Protein AF-A0A9D5JE55-F1 (afdb_monomer_lite)

pLDDT: mean 70.66, std 15.21, range [36.03, 94.38]

Foldseek 3Di:
DDDDDDDDDDDDDDDDDDDDDDDDDDDDDDDDDDDPPPVPPVVVVVQVLLQLLLLLLLLVLLVLLLQLLQAQFDCLQALSVLLNVLSVLLNVLSVLLNVLVCVPDVDDPDDHRDDDDPPDPDDDDDPVSNLVSLVSSLVSLVSSLVSLVPRPDCSVVSSVSSNVSSVSSNVSSVSSVVSCVVPVPPPPDDDDDPVLLLLQLLQQLLVLLVVLLVLLVVDPDCLVVLSVLLNVLSVLLNVLSVLLQVLVCVVPVHGGHHHHDDPPPVPDDPDPLVSLVSSLVSLVSSLVSLVPDPDCSVVSSVSSNVSSVSSNVSSVSSNVSVVVD

Structure (mmCIF, N/CA/C/O backbone):
data_AF-A0A9D5JE55-F1
#
_entry.id   AF-A0A9D5JE55-F1
#
loop_
_atom_site.group_PDB
_atom_site.id
_atom_site.type_symbol
_atom_site.label_atom_id
_atom_site.label_alt_id
_atom_site.label_comp_id
_atom_site.label_asym_id
_atom_site.label_entity_id
_atom_site.label_seq_id
_atom_site.pdbx_PDB_ins_code
_atom_site.Cartn_x
_atom_site.Cartn_y
_atom_site.Cartn_z
_atom_site.occupancy
_atom_site.B_iso_or_equiv
_atom_site.auth_seq_id
_atom_site.auth_comp_id
_atom_site.auth_asym_id
_atom_site.auth_atom_id
_atom_site.pdbx_PDB_model_num
ATOM 1 N N . MET A 1 1 ? -31.662 -34.479 32.549 1.00 44.72 1 MET A N 1
ATOM 2 C CA . MET A 1 1 ? -30.413 -34.980 31.935 1.00 44.72 1 MET A CA 1
ATOM 3 C C . MET A 1 1 ? -30.594 -35.011 30.421 1.00 44.72 1 MET A C 1
ATOM 5 O O . MET A 1 1 ? -31.150 -35.969 29.905 1.00 44.72 1 MET A O 1
ATOM 9 N N . GLN A 1 2 ? -30.223 -33.937 29.722 1.00 42.28 2 GLN A N 1
ATOM 10 C CA . GLN A 1 2 ? -30.311 -33.851 28.258 1.00 42.28 2 GLN A CA 1
ATOM 11 C C . GLN A 1 2 ? -28.902 -34.007 27.673 1.00 42.28 2 GLN A C 1
ATOM 13 O O . GLN A 1 2 ? -27.958 -33.378 28.146 1.00 42.28 2 GLN A O 1
ATOM 18 N N . ARG A 1 3 ? -28.757 -34.931 26.717 1.00 52.53 3 ARG A N 1
ATOM 19 C CA . ARG A 1 3 ? -27.484 -35.333 26.104 1.00 52.53 3 ARG A CA 1
ATOM 20 C C . ARG A 1 3 ? -27.131 -34.374 24.964 1.00 52.53 3 ARG A C 1
ATOM 22 O O . ARG A 1 3 ? -27.915 -34.229 24.033 1.00 52.53 3 ARG A O 1
ATOM 29 N N . PHE A 1 4 ? -25.946 -33.769 25.029 1.00 52.62 4 PHE A N 1
ATOM 30 C CA . PHE A 1 4 ? -25.339 -33.031 23.922 1.00 52.62 4 PHE A CA 1
ATOM 31 C C . PHE A 1 4 ? -24.735 -34.017 22.915 1.00 52.62 4 PHE A C 1
ATOM 33 O O . PHE A 1 4 ? -23.864 -34.812 23.265 1.00 52.62 4 PHE A O 1
ATOM 40 N N . GLY A 1 5 ? -25.214 -33.973 21.671 1.00 47.47 5 GLY A N 1
ATOM 41 C CA . GLY A 1 5 ? -24.599 -34.653 20.534 1.00 47.47 5 GLY A CA 1
ATOM 42 C C . GLY A 1 5 ? -23.507 -33.774 19.932 1.00 47.47 5 GLY A C 1
ATOM 43 O O . GLY A 1 5 ? -23.787 -32.670 19.471 1.00 47.47 5 GLY A O 1
ATOM 44 N N . VAL A 1 6 ? -22.267 -34.257 19.953 1.00 49.81 6 VAL A N 1
ATOM 45 C CA . VAL A 1 6 ? -21.114 -33.626 19.300 1.00 49.81 6 VAL A CA 1
ATOM 46 C C . VAL A 1 6 ? -21.003 -34.199 17.888 1.00 49.81 6 VAL A C 1
ATOM 48 O O . VAL A 1 6 ? -20.784 -35.396 17.718 1.00 49.81 6 VAL A O 1
ATOM 51 N N . LEU A 1 7 ? -21.184 -33.348 16.879 1.00 52.72 7 LEU A N 1
ATOM 52 C CA . LEU A 1 7 ? -20.960 -33.664 15.468 1.00 52.72 7 LEU A CA 1
ATOM 53 C C . LEU A 1 7 ? -19.541 -33.226 15.091 1.00 52.72 7 LEU A C 1
ATOM 55 O O . LEU A 1 7 ? -19.255 -32.038 14.958 1.00 52.72 7 LEU A O 1
ATOM 59 N N . THR A 1 8 ? -18.650 -34.202 14.946 1.00 47.94 8 THR A N 1
ATOM 60 C CA . THR A 1 8 ? -17.265 -34.015 14.501 1.00 47.94 8 THR A CA 1
ATOM 61 C C . THR A 1 8 ? -17.231 -33.974 12.975 1.00 47.94 8 THR A C 1
ATOM 63 O O . THR A 1 8 ? -17.566 -34.960 12.320 1.00 47.94 8 THR A O 1
ATOM 66 N N . LEU A 1 9 ? -16.827 -32.842 12.399 1.00 46.25 9 LEU A N 1
ATOM 67 C CA . LEU A 1 9 ? -16.707 -32.649 10.953 1.00 46.25 9 LEU A CA 1
ATOM 68 C C . LEU A 1 9 ? -15.227 -32.770 10.564 1.00 46.25 9 LEU A C 1
ATOM 70 O O . LEU A 1 9 ? -14.418 -31.896 10.866 1.00 46.25 9 LEU A O 1
ATOM 74 N N . ALA A 1 10 ? -14.864 -33.892 9.942 1.00 38.38 10 ALA A N 1
ATOM 75 C CA . ALA A 1 10 ? -13.528 -34.141 9.414 1.00 38.38 10 ALA A CA 1
ATOM 76 C C . ALA A 1 10 ? -13.409 -33.535 8.006 1.00 38.38 10 ALA A C 1
ATOM 78 O O . ALA A 1 10 ? -14.098 -33.966 7.083 1.00 38.38 10 ALA A O 1
ATOM 79 N N . ALA A 1 11 ? -12.539 -32.539 7.836 1.00 47.84 11 ALA A N 1
ATOM 80 C CA . ALA A 1 11 ? -12.191 -31.988 6.529 1.00 47.84 11 ALA A CA 1
ATOM 81 C C . ALA A 1 11 ? -10.889 -32.635 6.034 1.00 47.84 11 ALA A C 1
ATOM 83 O O . ALA A 1 11 ? -9.842 -32.528 6.674 1.00 47.84 11 ALA A O 1
ATOM 84 N N . GLY A 1 12 ? -10.988 -33.350 4.912 1.00 36.03 12 GLY A N 1
ATOM 85 C CA . GLY A 1 12 ? -9.893 -34.077 4.277 1.00 36.03 12 GLY A CA 1
ATOM 86 C C . GLY A 1 12 ? -8.854 -33.160 3.631 1.00 36.03 12 GLY A C 1
ATOM 87 O O . GLY A 1 12 ? -9.183 -32.174 2.973 1.00 36.03 12 GLY A O 1
ATOM 88 N N . VAL A 1 13 ? -7.586 -33.528 3.799 1.00 42.28 13 VAL A N 1
ATOM 89 C CA . VAL A 1 13 ? -6.431 -32.922 3.132 1.00 42.28 13 VAL A CA 1
ATOM 90 C C . VAL A 1 13 ? -6.234 -33.620 1.785 1.00 42.28 13 VAL A C 1
ATOM 92 O O . VAL A 1 13 ? -5.978 -34.821 1.741 1.00 42.28 13 VAL A O 1
ATOM 95 N N . ALA A 1 14 ? -6.354 -32.877 0.684 1.00 45.69 14 ALA A N 1
ATOM 96 C CA . ALA A 1 14 ? -6.043 -33.370 -0.655 1.00 45.69 14 ALA A CA 1
ATOM 97 C C . ALA A 1 14 ? -4.537 -33.223 -0.935 1.00 45.69 14 ALA A C 1
ATOM 99 O O . ALA A 1 14 ? -3.999 -32.116 -0.928 1.00 45.69 14 ALA A O 1
ATOM 100 N N . ALA A 1 15 ? -3.864 -34.348 -1.182 1.00 38.66 15 ALA A N 1
ATOM 101 C CA . ALA A 1 15 ? -2.473 -34.409 -1.614 1.00 38.66 15 ALA A CA 1
ATOM 102 C C . ALA A 1 15 ? -2.373 -34.202 -3.136 1.00 38.66 15 ALA A C 1
ATOM 104 O O . ALA A 1 15 ? -3.057 -34.876 -3.905 1.00 38.66 15 ALA A O 1
ATOM 105 N N . PHE A 1 16 ? -1.503 -33.290 -3.575 1.00 46.66 16 PHE A N 1
ATOM 106 C CA . PHE A 1 16 ? -1.142 -33.125 -4.985 1.00 46.66 16 PHE A CA 1
ATOM 107 C C . PHE A 1 16 ? 0.070 -34.009 -5.308 1.00 46.66 16 PHE A C 1
ATOM 109 O O . PHE A 1 16 ? 1.136 -33.850 -4.716 1.00 46.66 16 PHE A O 1
ATOM 116 N N . VAL A 1 17 ? -0.099 -34.935 -6.253 1.00 49.59 17 VAL A N 1
ATOM 117 C CA . VAL A 1 17 ? 0.970 -35.774 -6.811 1.00 49.59 17 VAL A CA 1
ATOM 118 C C . VAL A 1 17 ? 1.618 -35.029 -7.979 1.00 49.59 17 VAL A C 1
ATOM 120 O O . VAL A 1 17 ? 0.940 -34.660 -8.936 1.00 49.59 17 VAL A O 1
ATOM 123 N N . ALA A 1 18 ? 2.932 -34.808 -7.906 1.00 47.81 18 ALA A N 1
ATOM 124 C CA . ALA A 1 18 ? 3.740 -34.321 -9.018 1.00 47.81 18 ALA A CA 1
ATOM 125 C C . ALA A 1 18 ? 4.148 -35.507 -9.906 1.00 47.81 18 ALA A C 1
ATOM 127 O O . ALA A 1 18 ? 4.838 -36.416 -9.449 1.00 47.81 18 ALA A O 1
ATOM 128 N N . ALA A 1 19 ? 3.718 -35.502 -11.168 1.00 49.09 19 ALA A N 1
ATOM 129 C CA . ALA A 1 19 ? 4.143 -36.475 -12.166 1.00 49.09 19 ALA A CA 1
ATOM 130 C C . ALA A 1 19 ? 5.374 -35.942 -12.915 1.00 49.09 19 ALA A C 1
ATOM 132 O O . ALA A 1 19 ? 5.276 -35.022 -13.725 1.00 49.09 19 ALA A O 1
ATOM 133 N N . THR A 1 20 ? 6.535 -36.525 -12.633 1.00 48.69 20 THR A N 1
ATOM 134 C CA . THR A 1 20 ? 7.740 -36.431 -13.459 1.00 48.69 20 THR A CA 1
ATOM 135 C C . THR A 1 20 ? 7.686 -37.521 -14.530 1.00 48.69 20 THR A C 1
ATOM 137 O O . THR A 1 20 ? 7.599 -38.706 -14.221 1.00 48.69 20 THR A O 1
ATOM 140 N N . GLY A 1 21 ? 7.721 -37.121 -15.800 1.00 46.16 21 GLY A N 1
ATOM 141 C CA . GLY A 1 21 ? 7.770 -38.023 -16.951 1.00 46.16 21 GLY A CA 1
ATOM 142 C C . GLY A 1 21 ? 8.876 -37.591 -17.905 1.00 46.16 21 GLY A C 1
ATOM 143 O O . GLY A 1 21 ? 8.910 -36.442 -18.334 1.00 46.16 21 GLY A O 1
ATOM 144 N N . ALA A 1 22 ? 9.802 -38.510 -18.160 1.00 46.06 22 ALA A N 1
ATOM 145 C CA . ALA A 1 22 ? 11.078 -38.314 -18.828 1.00 46.06 22 ALA A CA 1
ATOM 146 C C . ALA A 1 22 ? 11.024 -38.515 -20.355 1.00 46.06 22 ALA A C 1
ATOM 148 O O . ALA A 1 22 ? 10.147 -39.202 -20.863 1.00 46.06 22 ALA A O 1
ATOM 149 N N . ALA A 1 23 ? 12.061 -37.970 -21.001 1.00 48.31 23 ALA A N 1
ATOM 150 C CA . ALA A 1 23 ? 12.785 -38.448 -22.185 1.00 48.31 23 ALA A CA 1
ATOM 151 C C . ALA A 1 23 ? 12.021 -38.733 -23.492 1.00 48.31 23 ALA A C 1
ATOM 153 O O . ALA A 1 23 ? 11.195 -39.635 -23.574 1.00 48.31 23 ALA A O 1
ATOM 154 N N . ASN A 1 24 ? 12.458 -38.080 -24.576 1.00 46.69 24 ASN A N 1
ATOM 155 C CA . ASN A 1 24 ? 12.435 -38.715 -25.890 1.00 46.69 24 ASN A CA 1
ATOM 156 C C . ASN A 1 24 ? 13.612 -38.284 -26.783 1.00 46.69 24 ASN A C 1
ATOM 158 O O . ASN A 1 24 ? 13.774 -37.107 -27.090 1.00 46.69 24 ASN A O 1
ATOM 162 N N . ALA A 1 25 ? 14.392 -39.312 -27.132 1.00 47.12 25 ALA A N 1
ATOM 163 C CA . ALA A 1 25 ? 15.147 -39.606 -28.352 1.00 47.12 25 ALA A CA 1
ATOM 164 C C . ALA A 1 25 ? 15.861 -38.481 -29.129 1.00 47.12 25 ALA A C 1
ATOM 166 O O . ALA A 1 25 ? 15.247 -37.638 -29.781 1.00 47.12 25 ALA A O 1
ATOM 167 N N . GLU A 1 26 ? 17.191 -38.605 -29.170 1.00 39.75 26 GLU A N 1
ATOM 168 C CA . GLU A 1 26 ? 18.090 -37.981 -30.143 1.00 39.75 26 GLU A CA 1
ATOM 169 C C . GLU A 1 26 ? 17.947 -38.628 -31.531 1.00 39.75 26 GLU A C 1
ATOM 171 O O . GLU A 1 26 ? 17.870 -39.851 -31.664 1.00 39.75 26 GLU A O 1
ATOM 176 N N . GLN A 1 27 ? 17.976 -37.802 -32.577 1.00 52.28 27 GLN A N 1
ATOM 177 C CA . GLN A 1 27 ? 18.021 -38.226 -33.976 1.00 52.28 27 GLN A CA 1
ATOM 178 C C . GLN A 1 27 ? 19.137 -37.432 -34.688 1.00 52.28 27 GLN A C 1
ATOM 180 O O . GLN A 1 27 ? 19.101 -36.200 -34.645 1.00 52.28 27 GLN A O 1
ATOM 185 N N . PRO A 1 28 ? 20.140 -38.074 -35.327 1.00 61.19 28 PRO A N 1
ATOM 186 C CA . PRO A 1 28 ? 21.214 -37.359 -36.011 1.00 61.19 28 PRO A CA 1
ATOM 187 C C . PRO A 1 28 ? 20.881 -37.154 -37.496 1.00 61.19 28 PRO A C 1
ATOM 189 O O . PRO A 1 28 ? 20.595 -38.109 -38.216 1.00 61.19 28 PRO A O 1
ATOM 192 N N . GLY A 1 29 ? 20.951 -35.909 -37.978 1.00 52.06 29 GLY A N 1
ATOM 193 C CA . GLY A 1 29 ? 20.722 -35.601 -39.392 1.00 52.06 29 GLY A CA 1
ATOM 194 C C . GLY A 1 29 ? 21.078 -34.172 -39.812 1.00 52.06 29 GLY A C 1
ATOM 195 O O . GLY A 1 29 ? 20.213 -33.311 -39.809 1.00 52.06 29 GLY A O 1
ATOM 196 N N . ALA A 1 30 ? 22.341 -33.999 -40.220 1.00 48.28 30 ALA A N 1
ATOM 197 C CA . ALA A 1 30 ? 22.925 -33.042 -41.182 1.00 48.28 30 ALA A CA 1
ATOM 198 C C . ALA A 1 30 ? 22.700 -31.502 -41.062 1.00 48.28 30 ALA A C 1
ATOM 200 O O . ALA A 1 30 ? 21.598 -31.024 -40.799 1.00 48.28 30 ALA A O 1
ATOM 201 N N . PRO A 1 31 ? 23.744 -30.686 -41.350 1.00 59.03 31 PRO A N 1
ATOM 202 C CA . PRO A 1 31 ? 23.718 -29.235 -41.182 1.00 59.03 31 PRO A CA 1
ATOM 203 C C . PRO A 1 31 ? 23.170 -28.515 -42.426 1.00 59.03 31 PRO A C 1
ATOM 205 O O . PRO A 1 31 ? 23.796 -28.512 -43.486 1.00 59.03 31 PRO A O 1
ATOM 208 N N . ALA A 1 32 ? 22.024 -27.844 -42.285 1.00 52.94 32 ALA A N 1
ATOM 209 C CA . ALA A 1 32 ? 21.533 -26.870 -43.259 1.00 52.94 32 ALA A CA 1
ATOM 210 C C . ALA A 1 32 ? 21.805 -25.441 -42.764 1.00 52.94 32 ALA A C 1
ATOM 212 O O . ALA A 1 32 ? 21.419 -25.039 -41.668 1.00 52.94 32 ALA A O 1
ATOM 213 N N . VAL A 1 33 ? 22.503 -24.697 -43.613 1.00 55.31 33 VAL A N 1
ATOM 214 C CA . VAL A 1 33 ? 23.099 -23.379 -43.398 1.00 55.31 33 VAL A CA 1
ATOM 215 C C . VAL A 1 33 ? 22.054 -22.290 -43.104 1.00 55.31 33 VAL A C 1
ATOM 217 O O . VAL A 1 33 ? 21.187 -21.980 -43.915 1.00 55.31 33 VAL A O 1
ATOM 220 N N . SER A 1 34 ? 22.187 -21.704 -41.913 1.00 57.62 34 SER A N 1
ATOM 221 C CA . SER A 1 34 ? 22.094 -20.282 -41.552 1.00 57.62 34 SER A CA 1
ATOM 222 C C . SER A 1 34 ? 21.404 -19.306 -42.519 1.00 57.62 34 SER A C 1
ATOM 224 O O . SER A 1 34 ? 22.059 -18.635 -43.309 1.00 57.62 34 SER A O 1
ATOM 226 N N . ALA A 1 35 ? 20.092 -19.105 -42.347 1.00 53.06 35 ALA A N 1
ATOM 227 C CA . ALA A 1 35 ? 19.407 -17.869 -42.769 1.00 53.06 35 ALA A CA 1
ATOM 228 C C . ALA A 1 35 ? 18.141 -17.530 -41.944 1.00 53.06 35 ALA A C 1
ATOM 230 O O . ALA A 1 35 ? 17.337 -16.692 -42.350 1.00 53.06 35 ALA A O 1
ATOM 231 N N . ARG A 1 36 ? 17.920 -18.173 -40.783 1.00 53.34 36 ARG A N 1
ATOM 232 C CA . ARG A 1 36 ? 16.632 -18.105 -40.054 1.00 53.34 36 ARG A CA 1
ATOM 233 C C . ARG A 1 36 ? 16.661 -17.431 -38.676 1.00 53.34 36 ARG A C 1
ATOM 235 O O . ARG A 1 36 ? 15.656 -17.492 -37.979 1.00 53.34 36 ARG A O 1
ATOM 242 N N . HIS A 1 37 ? 17.751 -16.762 -38.295 1.00 55.09 37 HIS A N 1
ATOM 243 C CA . HIS A 1 37 ? 17.909 -16.220 -36.934 1.00 55.09 37 HIS A CA 1
ATOM 244 C C . HIS A 1 37 ? 17.490 -14.755 -36.723 1.00 55.09 37 HIS A C 1
ATOM 246 O O . HIS A 1 37 ? 17.375 -14.340 -35.582 1.00 55.09 37 HIS A O 1
ATOM 252 N N . ILE A 1 38 ? 17.172 -13.976 -37.765 1.00 56.97 38 ILE A N 1
ATOM 253 C CA . ILE A 1 38 ? 16.842 -12.541 -37.582 1.00 56.97 38 ILE A CA 1
ATOM 254 C C . ILE A 1 38 ? 15.339 -12.301 -37.301 1.00 56.97 38 ILE A C 1
ATOM 256 O O . ILE A 1 38 ? 14.951 -11.249 -36.796 1.00 56.97 38 ILE A O 1
ATOM 260 N N . ARG A 1 39 ? 14.450 -13.270 -37.580 1.00 54.78 39 ARG A N 1
ATOM 261 C CA . ARG A 1 39 ? 12.996 -13.096 -37.355 1.00 54.78 39 ARG A CA 1
ATOM 262 C C . ARG A 1 39 ? 12.542 -13.296 -35.904 1.00 54.78 39 ARG A C 1
ATOM 264 O O . ARG A 1 39 ? 11.451 -12.852 -35.575 1.00 54.78 39 ARG A O 1
ATOM 271 N N . THR A 1 40 ? 13.342 -13.911 -35.036 1.00 62.12 40 THR A N 1
ATOM 272 C CA . THR A 1 40 ? 12.933 -14.218 -33.652 1.00 62.12 40 THR A CA 1
ATOM 273 C C . THR A 1 40 ? 13.045 -13.027 -32.700 1.00 62.12 40 THR A C 1
ATOM 275 O O . THR A 1 40 ? 12.230 -12.892 -31.788 1.00 62.12 40 THR A O 1
ATOM 278 N N . ASP A 1 41 ? 13.986 -12.113 -32.935 1.00 62.38 41 ASP A N 1
ATOM 279 C CA . ASP A 1 41 ? 14.302 -11.062 -31.955 1.00 62.38 41 ASP A CA 1
ATOM 280 C C . ASP A 1 41 ? 13.284 -9.910 -31.987 1.00 62.38 41 ASP A C 1
ATOM 282 O O . ASP A 1 41 ? 12.895 -9.351 -30.955 1.00 62.38 41 ASP A O 1
ATOM 286 N N . ARG A 1 42 ? 12.756 -9.598 -33.178 1.00 65.56 42 ARG A N 1
ATOM 287 C CA . ARG A 1 42 ? 11.726 -8.562 -33.343 1.00 65.56 42 ARG A CA 1
ATOM 288 C C . ARG A 1 42 ? 10.386 -8.978 -32.733 1.00 65.56 42 ARG A C 1
ATOM 290 O O . ARG A 1 42 ? 9.712 -8.153 -32.117 1.00 65.56 42 ARG A O 1
ATOM 297 N N . ASP A 1 43 ? 10.023 -10.250 -32.852 1.00 73.44 43 ASP A N 1
ATOM 298 C CA . ASP A 1 43 ? 8.776 -10.759 -32.282 1.00 73.44 43 ASP A CA 1
ATOM 299 C C . ASP A 1 43 ? 8.851 -10.820 -30.749 1.00 73.44 43 ASP A C 1
ATOM 301 O O . ASP A 1 43 ? 7.885 -10.448 -30.075 1.00 73.44 43 ASP A O 1
ATOM 305 N N . ASN A 1 44 ? 10.012 -11.179 -30.191 1.00 72.62 44 ASN A N 1
ATOM 306 C CA . ASN A 1 44 ? 10.230 -11.233 -28.744 1.00 72.62 44 ASN A CA 1
ATOM 307 C C . ASN A 1 44 ? 10.149 -9.852 -28.076 1.00 72.62 44 ASN A C 1
ATOM 309 O O . ASN A 1 44 ? 9.413 -9.698 -27.101 1.00 72.62 44 ASN A O 1
ATOM 313 N N . SER A 1 45 ? 10.796 -8.827 -28.642 1.00 75.69 45 SER A N 1
ATOM 314 C CA . SER A 1 45 ? 10.716 -7.454 -28.106 1.00 75.69 45 SER A CA 1
ATOM 315 C C . SER A 1 45 ? 9.283 -6.902 -28.090 1.00 75.69 45 SER A C 1
ATOM 317 O O . SER A 1 45 ? 8.860 -6.267 -27.124 1.00 75.69 45 SER A O 1
ATOM 319 N N . SER A 1 46 ? 8.485 -7.191 -29.125 1.00 78.38 46 SER A N 1
ATOM 320 C CA . SER A 1 46 ? 7.086 -6.752 -29.184 1.00 78.38 46 SER A CA 1
ATOM 321 C C . SER A 1 46 ? 6.200 -7.422 -28.126 1.00 78.38 46 SER A C 1
ATOM 323 O O . SER A 1 46 ? 5.277 -6.791 -27.603 1.00 78.38 46 SER A O 1
ATOM 325 N N . ARG A 1 47 ? 6.484 -8.689 -27.791 1.00 81.12 47 ARG A N 1
ATOM 326 C CA . ARG A 1 47 ? 5.775 -9.444 -26.751 1.00 81.12 47 ARG A CA 1
ATOM 327 C C . ARG A 1 47 ? 6.150 -8.949 -25.362 1.00 81.12 47 ARG A C 1
ATOM 329 O O . ARG A 1 47 ? 5.243 -8.710 -24.574 1.00 81.12 47 ARG A O 1
ATOM 336 N N . GLN A 1 48 ? 7.433 -8.702 -25.106 1.00 80.75 48 GLN A N 1
ATOM 337 C CA . GLN A 1 48 ? 7.917 -8.180 -23.825 1.00 80.75 48 GLN A CA 1
ATOM 338 C C . GLN A 1 48 ? 7.316 -6.805 -23.504 1.00 80.75 48 GLN A C 1
ATOM 340 O O . GLN A 1 48 ? 6.725 -6.616 -22.447 1.00 80.75 48 GLN A O 1
ATOM 345 N N . VAL A 1 49 ? 7.297 -5.885 -24.476 1.00 81.06 49 VAL A N 1
ATOM 346 C CA . VAL A 1 49 ? 6.668 -4.561 -24.300 1.00 81.06 49 VAL A CA 1
ATOM 347 C C . VAL A 1 49 ? 5.163 -4.656 -23.998 1.00 81.06 49 VAL A C 1
ATOM 349 O O . VAL A 1 49 ? 4.611 -3.782 -23.327 1.00 81.06 49 VAL A O 1
ATOM 352 N N . ARG A 1 50 ? 4.462 -5.681 -24.503 1.00 83.81 50 ARG A N 1
ATOM 353 C CA . ARG A 1 50 ? 3.047 -5.930 -24.163 1.00 83.81 50 ARG A CA 1
ATOM 354 C C . ARG A 1 50 ? 2.905 -6.526 -22.761 1.00 83.81 50 ARG A C 1
ATOM 356 O O . ARG A 1 50 ? 2.035 -6.080 -22.021 1.00 83.81 50 ARG A O 1
ATOM 363 N N . SER A 1 51 ? 3.775 -7.472 -22.420 1.00 84.94 51 SER A N 1
ATOM 364 C CA . SER A 1 51 ? 3.931 -8.081 -21.095 1.00 84.94 51 SER A CA 1
ATOM 365 C C . SER A 1 51 ? 4.057 -6.997 -20.012 1.00 84.94 51 SER A C 1
ATOM 367 O O . SER A 1 51 ? 3.191 -6.867 -19.146 1.00 84.94 51 SER A O 1
ATOM 369 N N . ASP A 1 52 ? 5.041 -6.106 -20.140 1.00 83.00 52 ASP A N 1
ATOM 370 C CA . ASP A 1 52 ? 5.292 -5.051 -19.154 1.00 83.00 52 ASP A CA 1
ATOM 371 C C . ASP A 1 52 ? 4.105 -4.111 -18.977 1.00 83.00 52 ASP A C 1
ATOM 373 O O . ASP A 1 52 ? 3.742 -3.737 -17.857 1.00 83.00 52 ASP A O 1
ATOM 377 N N . ARG A 1 53 ? 3.458 -3.743 -20.090 1.00 83.94 53 ARG A N 1
ATOM 378 C CA . ARG A 1 53 ? 2.230 -2.946 -20.039 1.00 83.94 53 ARG A CA 1
ATOM 379 C C . ARG A 1 53 ? 1.147 -3.685 -19.270 1.00 83.94 53 ARG A C 1
ATOM 381 O O . ARG A 1 53 ? 0.512 -3.068 -18.421 1.00 83.94 53 ARG A O 1
ATOM 388 N N . ASN A 1 54 ? 0.941 -4.976 -19.522 1.00 85.75 54 ASN A N 1
ATOM 389 C CA . ASN A 1 54 ? -0.058 -5.770 -18.806 1.00 85.75 54 ASN A CA 1
ATOM 390 C C . ASN A 1 54 ? 0.215 -5.786 -17.299 1.00 85.75 54 ASN A C 1
ATOM 392 O O . ASN A 1 54 ? -0.721 -5.595 -16.520 1.00 85.75 54 ASN A O 1
ATOM 396 N N . ILE A 1 55 ? 1.472 -5.923 -16.869 1.00 87.00 55 ILE A N 1
ATOM 397 C CA . ILE A 1 55 ? 1.837 -5.855 -15.445 1.00 87.00 55 ILE A CA 1
ATOM 398 C C . ILE A 1 55 ? 1.536 -4.472 -14.858 1.00 87.00 55 ILE A C 1
ATOM 400 O O . ILE A 1 55 ? 0.967 -4.371 -13.770 1.00 87.00 55 ILE A O 1
ATOM 404 N N . GLN A 1 56 ? 1.839 -3.394 -15.584 1.00 85.25 56 GLN A N 1
ATOM 405 C CA . GLN A 1 56 ? 1.505 -2.035 -15.149 1.00 85.25 56 GLN A CA 1
ATOM 406 C C . GLN A 1 56 ? -0.004 -1.795 -15.046 1.00 85.25 56 GLN A C 1
ATOM 408 O O . GLN A 1 56 ? -0.472 -1.216 -14.064 1.00 85.25 56 GLN A O 1
ATOM 413 N N . PHE A 1 57 ? -0.773 -2.256 -16.034 1.00 84.12 57 PHE A N 1
ATOM 414 C CA . PHE A 1 57 ? -2.232 -2.185 -16.018 1.00 84.12 57 PHE A CA 1
ATOM 415 C C . PHE A 1 57 ? -2.804 -2.947 -14.831 1.00 84.12 57 PHE A C 1
ATOM 417 O O . PHE A 1 57 ? -3.593 -2.395 -14.065 1.00 84.12 57 PHE A O 1
ATOM 424 N N . THR A 1 58 ? -2.357 -4.190 -14.654 1.00 86.38 58 THR A N 1
ATOM 425 C CA . THR A 1 58 ? -2.733 -5.060 -13.538 1.00 86.38 58 THR A CA 1
ATOM 426 C C . THR A 1 58 ? -2.462 -4.363 -12.213 1.00 86.38 58 THR A C 1
ATOM 428 O O . THR A 1 58 ? -3.365 -4.247 -11.389 1.00 86.38 58 THR A O 1
ATOM 431 N N . ARG A 1 59 ? -1.260 -3.809 -12.029 1.00 88.25 59 ARG A N 1
ATOM 432 C CA . ARG A 1 59 ? -0.904 -3.052 -10.827 1.00 88.25 59 ARG A CA 1
ATOM 433 C C . ARG A 1 59 ? -1.870 -1.887 -10.585 1.00 88.25 59 ARG A C 1
ATOM 435 O O . ARG A 1 59 ? -2.349 -1.731 -9.466 1.00 88.25 59 ARG A O 1
ATOM 442 N N . GLY A 1 60 ? -2.220 -1.128 -11.623 1.00 81.62 60 GLY A N 1
ATOM 443 C CA . GLY A 1 60 ? -3.202 -0.046 -11.518 1.00 81.62 60 GLY A CA 1
ATOM 444 C C . GLY A 1 60 ? -4.599 -0.519 -11.088 1.00 81.62 60 GLY A C 1
ATOM 445 O O . GLY A 1 60 ? -5.266 0.161 -10.307 1.00 81.62 60 GLY A O 1
ATOM 446 N N . TYR A 1 61 ? -5.044 -1.697 -11.537 1.00 84.69 61 TYR A N 1
ATOM 447 C CA . TYR A 1 61 ? -6.298 -2.301 -11.068 1.00 84.69 61 TYR A CA 1
ATOM 448 C C . TYR A 1 61 ? -6.230 -2.734 -9.603 1.00 84.69 61 TYR A C 1
ATOM 450 O O . TYR A 1 61 ? -7.175 -2.488 -8.853 1.00 84.69 61 TYR A O 1
ATOM 458 N N . VAL A 1 62 ? -5.113 -3.331 -9.184 1.00 86.31 62 VAL A N 1
ATOM 459 C CA . VAL A 1 62 ? -4.886 -3.728 -7.787 1.00 86.31 62 VAL A CA 1
ATOM 460 C C . VAL A 1 62 ? -4.901 -2.512 -6.868 1.00 86.31 62 VAL A C 1
ATOM 462 O O . VAL A 1 62 ? -5.603 -2.518 -5.862 1.00 86.31 62 VAL A O 1
ATOM 465 N N . GLU A 1 63 ? -4.201 -1.440 -7.234 1.00 85.56 63 GLU A N 1
ATOM 466 C CA . GLU A 1 63 ? -4.181 -0.190 -6.466 1.00 85.56 63 GLU A CA 1
ATOM 467 C C . GLU A 1 63 ? -5.581 0.420 -6.333 1.00 85.56 63 GLU A C 1
ATOM 469 O O . GLU A 1 63 ? -5.978 0.816 -5.240 1.00 85.56 63 GLU A O 1
ATOM 474 N N . LYS A 1 64 ? -6.376 0.413 -7.409 1.00 81.00 64 LYS A N 1
ATOM 475 C CA . LYS A 1 64 ? -7.775 0.860 -7.366 1.00 81.00 64 LYS A CA 1
ATOM 476 C C . LYS A 1 64 ? -8.655 -0.005 -6.470 1.00 81.00 64 LYS A C 1
ATOM 478 O O . LYS A 1 64 ? -9.520 0.533 -5.779 1.00 81.00 64 LYS A O 1
ATOM 483 N N . ALA A 1 65 ? -8.475 -1.325 -6.501 1.00 82.81 65 ALA A N 1
ATOM 484 C CA . ALA A 1 65 ? -9.203 -2.239 -5.627 1.00 82.81 65 ALA A CA 1
ATOM 485 C C . ALA A 1 65 ? -8.837 -1.993 -4.158 1.00 82.81 65 ALA A C 1
ATOM 487 O O . ALA A 1 65 ? -9.736 -1.914 -3.323 1.00 82.81 65 ALA A O 1
ATOM 488 N N . ILE A 1 66 ? -7.547 -1.794 -3.856 1.00 82.25 66 ILE A N 1
ATOM 489 C CA . ILE A 1 66 ? -7.078 -1.398 -2.522 1.00 82.25 66 ILE A CA 1
ATOM 490 C C . ILE A 1 66 ? -7.753 -0.094 -2.113 1.00 82.25 66 ILE A C 1
ATOM 492 O O . ILE A 1 66 ? -8.409 -0.075 -1.082 1.00 82.25 66 ILE A O 1
ATOM 496 N N . ASP A 1 67 ? -7.662 0.959 -2.925 1.00 80.50 67 ASP A N 1
ATOM 497 C CA . ASP A 1 67 ? -8.212 2.274 -2.586 1.00 80.50 67 ASP A CA 1
ATOM 498 C C . ASP A 1 67 ? -9.725 2.213 -2.338 1.00 80.50 67 ASP A C 1
ATOM 500 O O . ASP A 1 67 ? -10.216 2.744 -1.342 1.00 80.50 67 ASP A O 1
ATOM 504 N N . LYS A 1 68 ? -10.478 1.508 -3.193 1.00 82.00 68 LYS A N 1
ATOM 505 C CA . LYS A 1 68 ? -11.919 1.305 -2.999 1.00 82.00 68 LYS A CA 1
ATOM 506 C C . LYS A 1 68 ? -12.218 0.529 -1.721 1.00 82.00 68 LYS A C 1
ATOM 508 O O . LYS A 1 68 ? -13.031 0.984 -0.926 1.00 82.00 68 LYS A O 1
ATOM 513 N N . LEU A 1 69 ? -11.576 -0.619 -1.504 1.00 82.38 69 LEU A N 1
ATOM 514 C CA . LEU A 1 69 ? -11.820 -1.417 -0.299 1.00 82.38 69 LEU A CA 1
ATOM 515 C C . LEU A 1 69 ? -11.446 -0.652 0.957 1.00 82.38 69 LEU A C 1
ATOM 517 O O . LEU A 1 69 ? -12.190 -0.702 1.925 1.00 82.38 69 LEU A O 1
ATOM 521 N N . GLN A 1 70 ? -10.341 0.086 0.914 1.00 82.25 70 GLN A N 1
ATOM 522 C CA . GLN A 1 70 ? -9.931 0.966 1.988 1.00 82.25 70 GLN A CA 1
ATOM 523 C C . GLN A 1 70 ? -11.081 1.912 2.325 1.00 82.25 70 GLN A C 1
ATOM 525 O O . GLN A 1 70 ? -11.572 1.790 3.434 1.00 82.25 70 GLN A O 1
ATOM 530 N N . ARG A 1 71 ? -11.619 2.680 1.362 1.00 74.81 71 ARG A N 1
ATOM 531 C CA . ARG A 1 71 ? -12.739 3.633 1.558 1.00 74.81 71 ARG A CA 1
ATOM 532 C C . ARG A 1 71 ? -14.016 3.063 2.175 1.00 74.81 71 ARG A C 1
ATOM 534 O O . ARG A 1 71 ? -14.767 3.821 2.792 1.00 74.81 71 ARG A O 1
ATOM 541 N N . GLY A 1 72 ? -14.324 1.784 1.956 1.00 73.50 72 GLY A N 1
ATOM 542 C CA . GLY A 1 72 ? -15.503 1.167 2.565 1.00 73.50 72 GLY A CA 1
ATOM 543 C C . GLY A 1 72 ? -15.391 1.237 4.085 1.00 73.50 72 GLY A C 1
ATOM 544 O O . GLY A 1 72 ? -14.301 1.065 4.600 1.00 73.50 72 GLY A O 1
ATOM 545 N N . GLN A 1 73 ? -16.476 1.470 4.826 1.00 70.94 73 GLN A N 1
ATOM 546 C CA . GLN A 1 73 ? -16.412 1.553 6.300 1.00 70.94 73 GLN A CA 1
ATOM 547 C C . GLN A 1 73 ? -16.578 0.189 6.983 1.00 70.94 73 GLN A C 1
ATOM 549 O O . GLN A 1 73 ? -16.105 -0.038 8.092 1.00 70.94 73 GLN A O 1
ATOM 554 N N . ARG A 1 74 ? -17.206 -0.763 6.298 1.00 77.38 74 ARG A N 1
ATOM 555 C CA . ARG A 1 74 ? -17.591 -2.053 6.871 1.00 77.38 74 ARG A CA 1
ATOM 556 C C . ARG A 1 74 ? -16.540 -3.119 6.589 1.00 77.38 74 ARG A C 1
ATOM 558 O O . ARG A 1 74 ? -16.125 -3.267 5.445 1.00 77.38 74 ARG A O 1
ATOM 565 N N . ASP A 1 75 ? -16.128 -3.867 7.613 1.00 74.62 75 ASP A N 1
ATOM 566 C CA . ASP A 1 75 ? -15.109 -4.916 7.455 1.00 74.62 75 ASP A CA 1
ATOM 567 C C . ASP A 1 75 ? -15.669 -6.317 7.166 1.00 74.62 75 ASP A C 1
ATOM 569 O O . ASP A 1 75 ? -14.925 -7.226 6.807 1.00 74.62 75 ASP A O 1
ATOM 573 N N . TYR A 1 76 ? -16.992 -6.478 7.275 1.00 80.06 76 TYR A N 1
ATOM 574 C CA . TYR A 1 76 ? -17.715 -7.719 6.968 1.00 80.06 76 TYR A CA 1
ATOM 575 C C . TYR A 1 76 ? -17.129 -8.946 7.678 1.00 80.06 76 TYR A C 1
ATOM 577 O O . TYR A 1 76 ? -16.849 -9.958 7.048 1.00 80.06 76 TYR A O 1
ATOM 585 N N . GLY A 1 77 ? -16.903 -8.837 8.989 1.00 75.81 77 GLY A N 1
ATOM 586 C CA . GLY A 1 77 ? -16.371 -9.943 9.787 1.00 75.81 77 GLY A CA 1
ATOM 587 C C . GLY A 1 77 ? -14.897 -10.271 9.519 1.00 75.81 77 GLY A C 1
ATOM 588 O O . GLY A 1 77 ? -14.515 -11.425 9.663 1.00 75.81 77 GLY A O 1
ATOM 589 N N . GLY A 1 78 ? -14.070 -9.302 9.109 1.00 72.44 78 GLY A N 1
ATOM 590 C CA . GLY A 1 78 ? -12.640 -9.524 8.845 1.00 72.44 78 GLY A CA 1
ATOM 591 C C . GLY A 1 78 ? -12.282 -9.636 7.362 1.00 72.44 78 GLY A C 1
ATOM 592 O O . GLY A 1 78 ? -11.120 -9.476 6.980 1.00 72.44 78 GLY A O 1
ATOM 593 N N . HIS A 1 79 ? -13.265 -9.926 6.506 1.00 76.94 79 HIS A N 1
ATOM 594 C CA . HIS A 1 79 ? -13.022 -10.308 5.117 1.00 76.94 79 HIS A CA 1
ATOM 595 C C . HIS A 1 79 ? -12.470 -9.170 4.261 1.00 76.94 79 HIS A C 1
ATOM 597 O O . HIS A 1 79 ? -11.611 -9.389 3.407 1.00 76.94 79 HIS A O 1
ATOM 603 N N . ARG A 1 80 ? -12.908 -7.930 4.486 1.00 86.94 80 ARG A N 1
ATOM 604 C CA . ARG A 1 80 ? -12.382 -6.808 3.702 1.00 86.94 80 ARG A CA 1
ATOM 605 C C . ARG A 1 80 ? -10.911 -6.551 4.029 1.00 86.94 80 ARG A C 1
ATOM 607 O O . ARG A 1 80 ? -10.117 -6.373 3.105 1.00 86.94 80 ARG A O 1
ATOM 614 N N . ALA A 1 81 ? -10.522 -6.542 5.300 1.00 76.88 81 ALA A N 1
ATOM 615 C CA . ALA A 1 81 ? -9.119 -6.383 5.666 1.00 76.88 81 ALA A CA 1
ATOM 616 C C . ALA A 1 81 ? -8.237 -7.533 5.157 1.00 76.88 81 ALA A C 1
ATOM 618 O O . ALA A 1 81 ? -7.128 -7.268 4.684 1.00 76.88 81 ALA A O 1
ATOM 619 N N . ALA A 1 82 ? -8.733 -8.777 5.182 1.00 70.00 82 ALA A N 1
ATOM 620 C CA . ALA A 1 82 ? -8.053 -9.921 4.571 1.00 70.00 82 ALA A CA 1
ATOM 621 C C . ALA A 1 82 ? -7.834 -9.712 3.060 1.00 70.00 82 ALA A C 1
ATOM 623 O O . ALA A 1 82 ? -6.702 -9.830 2.578 1.00 70.00 82 ALA A O 1
ATOM 624 N N . ALA A 1 83 ? -8.867 -9.258 2.340 1.00 78.31 83 ALA A N 1
ATOM 625 C CA . ALA A 1 83 ? -8.764 -8.925 0.922 1.00 78.31 83 ALA A CA 1
ATOM 626 C C . ALA A 1 83 ? -7.731 -7.816 0.658 1.00 78.31 83 ALA A C 1
ATOM 628 O O . ALA A 1 83 ? -6.905 -7.940 -0.245 1.00 78.31 83 ALA A O 1
ATOM 629 N N . VAL A 1 84 ? -7.724 -6.745 1.462 1.00 80.69 84 VAL A N 1
ATOM 630 C CA . VAL A 1 84 ? -6.731 -5.660 1.350 1.00 80.69 84 VAL A CA 1
ATOM 631 C C . VAL A 1 84 ? -5.313 -6.184 1.578 1.00 80.69 84 VAL A C 1
ATOM 633 O O . VAL A 1 84 ? -4.407 -5.815 0.834 1.00 80.69 84 VAL A O 1
ATOM 636 N N . ALA A 1 85 ? -5.102 -7.048 2.574 1.00 75.19 85 ALA A N 1
ATOM 637 C CA . ALA A 1 85 ? -3.790 -7.635 2.837 1.00 75.19 85 ALA A CA 1
ATOM 638 C C . ALA A 1 85 ? -3.291 -8.474 1.649 1.00 75.19 85 ALA A C 1
ATOM 640 O O . ALA A 1 85 ? -2.142 -8.319 1.232 1.00 75.19 85 ALA A O 1
ATOM 641 N N . ALA A 1 86 ? -4.161 -9.299 1.058 1.00 76.19 86 ALA A N 1
ATOM 642 C CA . ALA A 1 86 ? -3.835 -10.083 -0.131 1.00 76.19 86 ALA A CA 1
ATOM 643 C C . ALA A 1 86 ? -3.517 -9.192 -1.348 1.00 76.19 86 ALA A C 1
ATOM 645 O O . ALA A 1 86 ? -2.537 -9.428 -2.050 1.00 76.19 86 ALA A O 1
ATOM 646 N N . LEU A 1 87 ? -4.272 -8.111 -1.566 1.00 84.88 87 LEU A N 1
ATOM 647 C CA . LEU A 1 87 ? -3.989 -7.164 -2.651 1.00 84.88 87 LEU A CA 1
ATOM 648 C C . LEU A 1 87 ? -2.658 -6.427 -2.472 1.00 84.88 87 LEU A C 1
ATOM 650 O O . LEU A 1 87 ? -1.959 -6.181 -3.454 1.00 84.88 87 LEU A O 1
ATOM 654 N N . VAL A 1 88 ? -2.289 -6.083 -1.235 1.00 82.25 88 VAL A N 1
ATOM 655 C CA . VAL A 1 88 ? -0.977 -5.487 -0.944 1.00 82.25 88 VAL A CA 1
ATOM 656 C C . VAL A 1 88 ? 0.144 -6.462 -1.298 1.00 82.25 88 VAL A C 1
ATOM 658 O O . VAL A 1 88 ? 1.122 -6.037 -1.909 1.00 82.25 88 VAL A O 1
ATOM 661 N N . GLN A 1 89 ? -0.008 -7.752 -0.988 1.00 78.69 89 GLN A N 1
ATOM 662 C CA . GLN A 1 89 ? 0.973 -8.766 -1.378 1.00 78.69 89 GLN A CA 1
ATOM 663 C C . GLN A 1 89 ? 1.079 -8.888 -2.907 1.00 78.69 89 GLN A C 1
ATOM 665 O O . GLN A 1 89 ? 2.179 -8.772 -3.449 1.00 78.69 89 GLN A O 1
ATOM 670 N N . ALA A 1 90 ? -0.059 -8.973 -3.607 1.00 83.00 90 ALA A N 1
ATOM 671 C CA . ALA A 1 90 ? -0.091 -9.001 -5.070 1.00 83.00 90 ALA A CA 1
ATOM 672 C C . ALA A 1 90 ? 0.605 -7.775 -5.691 1.00 83.00 90 ALA A C 1
ATOM 674 O O . ALA A 1 90 ? 1.317 -7.895 -6.686 1.00 83.00 90 ALA A O 1
ATOM 675 N N . ARG A 1 91 ? 0.440 -6.584 -5.097 1.00 89.69 91 ARG A N 1
ATOM 676 C CA . ARG A 1 91 ? 1.118 -5.356 -5.543 1.00 89.69 91 ARG A CA 1
ATOM 677 C C . ARG A 1 91 ? 2.643 -5.469 -5.438 1.00 89.69 91 ARG A C 1
ATOM 679 O O . ARG A 1 91 ? 3.336 -5.057 -6.368 1.00 89.69 91 ARG A O 1
ATOM 686 N N . GLU A 1 92 ? 3.166 -5.998 -4.333 1.00 83.12 92 GLU A N 1
ATOM 687 C CA . GLU A 1 92 ? 4.616 -6.169 -4.137 1.00 83.12 92 GLU A CA 1
ATOM 688 C C . GLU A 1 92 ? 5.197 -7.232 -5.090 1.00 83.12 92 GLU A C 1
ATOM 690 O O . GLU A 1 92 ? 6.287 -7.042 -5.639 1.00 83.12 92 GLU A O 1
ATOM 695 N N . ASP A 1 93 ? 4.449 -8.300 -5.383 1.00 82.81 93 ASP A N 1
ATOM 696 C CA . ASP A 1 93 ? 4.843 -9.285 -6.397 1.00 82.81 93 ASP A CA 1
ATOM 697 C C . ASP A 1 93 ? 4.877 -8.671 -7.804 1.00 82.81 93 ASP A C 1
ATOM 699 O O . ASP A 1 93 ? 5.856 -8.843 -8.528 1.00 82.81 93 ASP A O 1
ATOM 703 N N . LEU A 1 94 ? 3.877 -7.867 -8.184 1.00 86.88 94 LEU A N 1
ATOM 704 C CA . LEU A 1 94 ? 3.873 -7.152 -9.471 1.00 86.88 94 LEU A CA 1
ATOM 705 C C . LEU A 1 94 ? 5.030 -6.148 -9.580 1.00 86.88 94 LEU A C 1
ATOM 707 O O . LEU A 1 94 ? 5.618 -5.982 -10.650 1.00 86.88 94 LEU A O 1
ATOM 711 N N . ARG A 1 95 ? 5.400 -5.488 -8.475 1.00 87.25 95 ARG A N 1
ATOM 712 C CA . ARG A 1 95 ? 6.593 -4.631 -8.423 1.00 87.25 95 ARG A CA 1
ATOM 713 C C . ARG A 1 95 ? 7.866 -5.449 -8.637 1.00 87.25 95 ARG A C 1
ATOM 715 O O . ARG A 1 95 ? 8.748 -5.019 -9.380 1.00 87.25 95 ARG A O 1
ATOM 722 N N . SER A 1 96 ? 7.950 -6.618 -8.012 1.00 84.12 96 SER A N 1
ATOM 723 C CA . SER A 1 96 ? 9.086 -7.527 -8.160 1.00 84.12 96 SER A CA 1
ATOM 724 C C . SER A 1 96 ? 9.197 -8.049 -9.594 1.00 84.12 96 SER A C 1
ATOM 726 O O . SER A 1 96 ? 10.293 -8.032 -10.147 1.00 84.12 96 SER A O 1
ATOM 728 N N . ALA A 1 97 ? 8.071 -8.373 -10.238 1.00 85.88 97 ALA A N 1
ATOM 729 C CA . ALA A 1 97 ? 8.006 -8.749 -11.650 1.00 85.88 97 ALA A CA 1
ATOM 730 C C . ALA A 1 97 ? 8.608 -7.671 -12.571 1.00 85.88 97 ALA A C 1
ATOM 732 O O . ALA A 1 97 ? 9.489 -7.970 -13.376 1.00 85.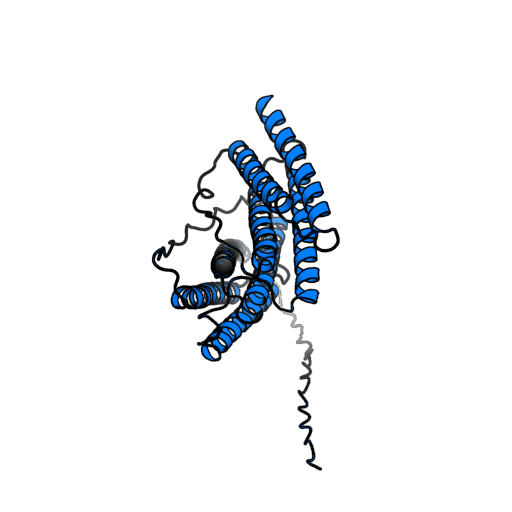88 97 ALA A O 1
ATOM 733 N N . LEU A 1 98 ? 8.204 -6.405 -12.396 1.00 84.69 98 LEU A N 1
ATOM 734 C CA . LEU A 1 98 ? 8.737 -5.276 -13.176 1.00 84.69 98 LEU A CA 1
ATOM 735 C C . LEU A 1 98 ? 10.239 -5.056 -12.947 1.00 84.69 98 LEU A C 1
ATOM 737 O O . LEU A 1 98 ? 10.965 -4.678 -13.864 1.00 84.69 98 LEU A O 1
ATOM 741 N N . ASN A 1 99 ? 10.717 -5.263 -11.719 1.00 82.19 99 ASN A N 1
ATOM 742 C CA . ASN A 1 99 ? 12.135 -5.116 -11.398 1.00 82.19 99 ASN A CA 1
ATOM 743 C C . ASN A 1 99 ? 12.977 -6.261 -11.975 1.00 82.19 99 ASN A C 1
ATOM 745 O O . ASN A 1 99 ? 14.090 -6.020 -12.438 1.00 82.19 99 ASN A O 1
ATOM 749 N N . SER A 1 100 ? 12.453 -7.491 -11.964 1.00 81.88 100 SER A N 1
ATOM 750 C CA . SER A 1 100 ? 13.115 -8.649 -12.568 1.00 81.88 100 SER A CA 1
ATOM 751 C C . SER A 1 100 ? 13.303 -8.493 -14.074 1.00 81.88 100 SER A C 1
ATOM 753 O O . SER A 1 100 ? 14.317 -8.955 -14.593 1.00 81.88 100 SER A O 1
ATOM 755 N N . ASP A 1 101 ? 12.380 -7.813 -14.758 1.00 75.88 101 ASP A N 1
ATOM 756 C CA . ASP A 1 101 ? 12.515 -7.537 -16.189 1.00 75.88 101 ASP A CA 1
ATOM 757 C C . ASP A 1 101 ? 13.546 -6.429 -16.476 1.00 75.88 101 ASP A C 1
ATOM 759 O O . ASP A 1 101 ? 14.446 -6.600 -17.298 1.00 75.88 101 ASP A O 1
ATOM 763 N N . ARG A 1 102 ? 13.533 -5.340 -15.689 1.00 70.12 102 ARG A N 1
ATOM 764 C CA . ARG A 1 102 ? 14.510 -4.233 -15.805 1.00 70.12 102 ARG A CA 1
ATOM 765 C C . ARG A 1 102 ? 15.963 -4.644 -15.577 1.00 70.12 102 ARG A C 1
ATOM 767 O O . ARG A 1 102 ? 16.864 -3.979 -16.078 1.00 70.12 102 ARG A O 1
ATOM 774 N N . GLY A 1 103 ? 16.204 -5.708 -14.814 1.00 62.84 103 GLY A N 1
ATOM 775 C CA . GLY A 1 103 ? 17.546 -6.247 -14.601 1.00 62.84 103 GLY A CA 1
ATOM 776 C C . GLY A 1 103 ? 18.173 -6.880 -15.848 1.00 62.84 103 GLY A C 1
ATOM 777 O O . GLY A 1 103 ? 19.358 -7.203 -15.808 1.00 62.84 103 GLY A O 1
ATOM 778 N N . ARG A 1 104 ? 17.410 -7.080 -16.936 1.00 60.12 104 ARG A N 1
ATOM 779 C CA . ARG A 1 104 ? 17.883 -7.809 -18.122 1.00 60.12 104 ARG A CA 1
ATOM 780 C C . ARG A 1 104 ? 18.443 -6.950 -19.248 1.00 60.12 104 ARG A C 1
ATOM 782 O O . ARG A 1 104 ? 19.268 -7.464 -19.985 1.00 60.12 104 ARG A O 1
ATOM 789 N N . GLU A 1 105 ? 18.086 -5.679 -19.378 1.00 46.94 105 GLU A N 1
ATOM 790 C CA . GLU A 1 105 ? 18.659 -4.795 -20.403 1.00 46.94 105 GLU A CA 1
ATOM 791 C C . GLU A 1 105 ? 18.253 -3.352 -20.103 1.00 46.94 105 GLU A C 1
ATOM 793 O O . GLU A 1 105 ? 17.164 -3.137 -19.582 1.00 46.94 105 GLU A O 1
ATOM 798 N N . GLY A 1 106 ? 19.120 -2.374 -20.401 1.00 56.28 106 GLY A N 1
ATOM 799 C CA . GLY A 1 106 ? 18.983 -0.935 -20.104 1.00 56.28 106 GLY A CA 1
ATOM 800 C C . GLY A 1 106 ? 17.744 -0.240 -20.691 1.00 56.28 106 GLY A C 1
ATOM 801 O O . GLY A 1 106 ? 17.858 0.693 -21.488 1.00 56.28 106 GLY A O 1
ATOM 802 N N . MET A 1 107 ? 16.552 -0.686 -20.306 1.00 48.75 107 MET A N 1
ATOM 803 C CA . MET A 1 107 ? 15.283 -0.265 -20.865 1.00 48.75 107 MET A CA 1
ATOM 804 C C . MET A 1 107 ? 14.843 1.081 -20.308 1.00 48.75 107 MET A C 1
ATOM 806 O O . MET A 1 107 ? 14.916 1.372 -19.112 1.00 48.75 107 MET A O 1
ATOM 810 N N . ARG A 1 108 ? 14.350 1.905 -21.235 1.00 54.84 108 ARG A N 1
ATOM 811 C CA . ARG A 1 108 ? 13.761 3.213 -20.964 1.00 54.84 108 ARG A CA 1
ATOM 812 C C . ARG A 1 108 ? 12.642 3.101 -19.922 1.00 54.84 108 ARG A C 1
ATOM 814 O O . ARG A 1 108 ? 11.873 2.139 -19.963 1.00 54.84 108 ARG A O 1
ATOM 821 N N . PRO A 1 109 ? 12.488 4.109 -19.044 1.00 54.22 109 PRO A N 1
ATOM 822 C CA . PRO A 1 109 ? 11.340 4.190 -18.154 1.00 54.22 109 PRO A CA 1
ATOM 823 C C . PRO A 1 109 ? 10.050 4.085 -18.974 1.00 54.22 109 PRO A C 1
ATOM 825 O O . PRO A 1 109 ? 9.818 4.858 -19.904 1.00 54.22 109 PRO A O 1
ATOM 828 N N . LEU A 1 110 ? 9.242 3.077 -18.650 1.00 49.75 110 LEU A N 1
ATOM 829 C CA . LEU A 1 110 ? 7.941 2.863 -19.270 1.00 49.75 110 LEU A CA 1
ATOM 830 C C . LEU A 1 110 ? 7.028 4.071 -18.992 1.00 49.75 110 LEU A C 1
ATOM 832 O O . LEU A 1 110 ? 7.110 4.656 -17.906 1.00 49.75 110 LEU A O 1
ATOM 836 N N . PRO A 1 111 ? 6.145 4.438 -19.937 1.00 48.72 111 PRO A N 1
ATOM 837 C CA . PRO A 1 111 ? 5.166 5.492 -19.712 1.00 48.72 111 PRO A CA 1
ATOM 838 C C . PRO A 1 111 ? 4.258 5.138 -18.521 1.00 48.72 111 PRO A C 1
ATOM 840 O O . PRO A 1 111 ? 4.036 3.954 -18.249 1.00 48.72 111 PRO A O 1
ATOM 843 N N . PRO A 1 112 ? 3.726 6.140 -17.798 1.00 47.19 112 PRO A N 1
ATOM 844 C CA . PRO A 1 112 ? 2.764 5.886 -16.736 1.00 47.19 112 PRO A CA 1
ATOM 845 C C . PRO A 1 112 ? 1.541 5.142 -17.300 1.00 47.19 112 PRO A C 1
ATOM 847 O O . PRO A 1 112 ? 1.169 5.368 -18.458 1.00 47.19 112 PRO A O 1
ATOM 850 N N . PRO A 1 113 ? 0.894 4.268 -16.506 1.00 47.56 113 PRO A N 1
ATOM 851 C CA . PRO A 1 113 ? -0.326 3.601 -16.939 1.00 47.56 113 PRO A CA 1
ATOM 852 C C . PRO A 1 113 ? -1.373 4.655 -17.336 1.00 47.56 113 PRO A C 1
ATOM 854 O O . PRO A 1 113 ? -1.458 5.707 -16.691 1.00 47.56 113 PRO A O 1
ATOM 857 N N . PRO A 1 114 ? -2.170 4.416 -18.392 1.00 47.62 114 PRO A N 1
ATOM 858 C CA . PRO A 1 114 ? -3.156 5.387 -18.837 1.00 47.62 114 PRO A CA 1
ATOM 859 C C . PRO A 1 114 ? -4.168 5.663 -17.725 1.00 47.62 114 PRO A C 1
ATOM 861 O O . PRO A 1 114 ? -4.512 4.794 -16.918 1.00 47.62 114 PRO A O 1
ATOM 864 N N . ALA A 1 115 ? -4.645 6.905 -17.689 1.00 48.09 115 ALA A N 1
ATOM 865 C CA . ALA A 1 115 ? -5.664 7.328 -16.751 1.00 48.09 115 ALA A CA 1
ATOM 866 C C . ALA A 1 115 ? -6.932 6.497 -16.972 1.00 48.09 115 ALA A C 1
ATOM 868 O O . ALA A 1 115 ? -7.674 6.697 -17.928 1.00 48.09 115 ALA A O 1
ATOM 869 N N . PHE A 1 116 ? -7.179 5.540 -16.084 1.00 47.94 116 PHE A N 1
ATOM 870 C CA . PHE A 1 116 ? -8.461 4.858 -16.052 1.00 47.94 116 PHE A CA 1
ATOM 871 C C . PHE A 1 116 ? -9.563 5.878 -15.734 1.00 47.94 116 PHE A C 1
ATOM 873 O O . PHE A 1 116 ? -9.353 6.672 -14.808 1.00 47.94 116 PHE A O 1
ATOM 880 N N . PRO A 1 117 ? -10.721 5.826 -16.413 1.00 48.72 117 PRO A N 1
ATOM 881 C CA . PRO A 1 117 ? -11.845 6.694 -16.095 1.00 48.72 117 PRO A CA 1
ATOM 882 C C . PRO A 1 117 ? -12.218 6.513 -14.621 1.00 48.72 117 PRO A C 1
ATOM 884 O O . PRO A 1 117 ? -12.368 5.381 -14.138 1.00 48.72 117 PRO A O 1
ATOM 887 N N . ASP A 1 118 ? -12.284 7.624 -13.891 1.00 47.44 118 ASP A N 1
ATOM 888 C CA . ASP A 1 118 ? -12.895 7.638 -12.570 1.00 47.44 118 ASP A CA 1
ATOM 889 C C . ASP A 1 118 ? -14.395 7.474 -12.771 1.00 47.44 118 ASP A C 1
ATOM 891 O O . ASP A 1 118 ? -15.062 8.309 -13.378 1.00 47.44 118 ASP A O 1
ATOM 895 N N . ILE A 1 119 ? -14.922 6.346 -12.302 1.00 47.69 119 ILE A N 1
ATOM 896 C CA . ILE A 1 119 ? -16.362 6.164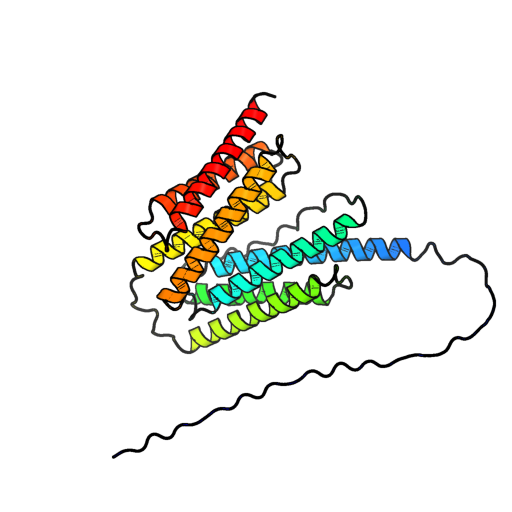 -12.160 1.00 47.69 119 ILE A CA 1
ATOM 897 C C . ILE A 1 119 ? -16.723 6.906 -10.874 1.00 47.69 119 ILE A C 1
ATOM 899 O O . ILE A 1 119 ? -16.771 6.309 -9.796 1.00 47.69 119 ILE A O 1
ATOM 903 N N . ASP A 1 120 ? -16.842 8.226 -10.983 1.00 41.50 120 ASP A N 1
ATOM 904 C CA . ASP A 1 120 ? -17.235 9.090 -9.880 1.00 41.50 120 ASP A CA 1
ATOM 905 C C . ASP A 1 120 ? -18.756 8.995 -9.695 1.00 41.50 120 ASP A C 1
ATOM 907 O O . ASP A 1 120 ? -19.543 9.476 -10.509 1.00 41.50 120 ASP A O 1
ATOM 911 N N . ARG A 1 121 ? -19.168 8.278 -8.647 1.00 50.19 121 ARG A N 1
ATOM 912 C CA . ARG A 1 121 ? -20.544 8.229 -8.135 1.00 50.19 121 ARG A CA 1
ATOM 913 C C . ARG A 1 121 ? -20.518 8.687 -6.684 1.00 50.19 121 ARG A C 1
ATOM 915 O O . ARG A 1 121 ? -20.666 7.903 -5.751 1.00 50.19 121 ARG A O 1
ATOM 922 N N . SER A 1 122 ? -20.237 9.963 -6.492 1.00 44.91 122 SER A N 1
ATOM 923 C CA . SER A 1 122 ? -20.253 10.617 -5.192 1.00 44.91 122 SER A CA 1
ATOM 924 C C . SER A 1 122 ? -21.664 11.145 -4.904 1.00 44.91 122 SER A C 1
ATOM 926 O O . SER A 1 122 ? -22.109 12.137 -5.469 1.00 44.91 122 SER A O 1
ATOM 928 N N . GLY A 1 123 ? -22.395 10.465 -4.017 1.00 42.47 123 GLY A N 1
ATOM 929 C CA . GLY A 1 123 ? -23.671 10.971 -3.506 1.00 42.47 123 GLY A CA 1
ATOM 930 C C . GLY A 1 123 ? -24.464 9.934 -2.715 1.00 42.47 123 GLY A C 1
ATOM 931 O O . GLY A 1 123 ? -25.087 9.066 -3.307 1.00 42.47 123 GLY A O 1
ATOM 932 N N . MET A 1 124 ? -24.477 10.087 -1.385 1.00 37.69 124 MET A N 1
ATOM 933 C CA . MET A 1 124 ? -25.223 9.305 -0.377 1.00 37.69 124 MET A CA 1
ATOM 934 C C . MET A 1 124 ? -24.638 7.922 -0.019 1.00 37.69 124 MET A C 1
ATOM 936 O O . MET A 1 124 ? -25.025 6.884 -0.551 1.00 37.69 124 MET A O 1
ATOM 940 N N . MET A 1 125 ? -23.725 7.904 0.964 1.00 48.72 125 MET A N 1
ATOM 941 C CA . MET A 1 125 ? -23.167 6.675 1.550 1.00 48.72 125 MET A CA 1
ATOM 942 C C . MET A 1 125 ? -24.201 5.953 2.432 1.00 48.72 125 MET A C 1
ATOM 944 O O . MET A 1 125 ? -24.237 6.121 3.647 1.00 48.72 125 MET A O 1
ATOM 948 N N . ASN A 1 126 ? -25.046 5.145 1.797 1.00 59.19 126 ASN A N 1
ATOM 949 C CA . ASN A 1 126 ? -25.888 4.119 2.423 1.00 59.19 126 ASN A CA 1
ATOM 950 C C . ASN A 1 126 ? -25.178 2.741 2.298 1.00 59.19 126 ASN A C 1
ATOM 952 O O . ASN A 1 126 ? -24.227 2.611 1.529 1.00 59.19 126 ASN A O 1
ATOM 956 N N . GLN A 1 127 ? -25.596 1.719 3.055 1.00 57.81 127 GLN A N 1
ATOM 957 C CA . GLN A 1 127 ? -25.194 0.297 2.934 1.00 57.81 127 GLN A CA 1
ATOM 958 C C . GLN A 1 127 ? -24.907 -0.174 1.486 1.00 57.81 127 GLN A C 1
ATOM 960 O O . GLN A 1 127 ? -23.908 -0.848 1.227 1.00 57.81 127 GLN A O 1
ATOM 965 N N . ASN A 1 128 ? -25.731 0.254 0.531 1.00 65.75 128 ASN A N 1
ATOM 966 C CA . ASN A 1 128 ? -25.606 0.009 -0.903 1.00 65.75 128 ASN A CA 1
ATOM 967 C C . ASN A 1 128 ? -24.250 0.466 -1.468 1.00 65.75 128 ASN A C 1
ATOM 969 O O . ASN A 1 128 ? -23.664 -0.253 -2.269 1.00 65.75 128 ASN A O 1
ATOM 973 N N . ALA A 1 129 ? -23.695 1.585 -0.995 1.00 70.50 129 ALA A N 1
ATOM 974 C CA . ALA A 1 129 ? -22.386 2.086 -1.419 1.00 70.50 129 ALA A CA 1
ATOM 975 C C . ALA A 1 129 ? -21.231 1.193 -0.931 1.00 70.50 129 ALA A C 1
ATOM 977 O O . ALA A 1 129 ? -20.214 1.055 -1.614 1.00 70.50 129 ALA A O 1
ATOM 978 N N . SER A 1 130 ? -21.376 0.549 0.234 1.00 73.94 130 SER A N 1
ATOM 979 C CA . SER A 1 130 ? -20.353 -0.372 0.750 1.00 73.94 130 SER A CA 1
ATOM 980 C C . SER A 1 130 ? -20.362 -1.706 -0.007 1.00 73.94 130 SER A C 1
ATOM 982 O O . SER A 1 130 ? -19.291 -2.259 -0.266 1.00 73.94 130 SER A O 1
ATOM 984 N N . ASN A 1 131 ? -21.536 -2.190 -0.423 1.00 77.50 131 ASN A N 1
ATOM 985 C CA . ASN A 1 131 ? -21.648 -3.368 -1.289 1.00 77.50 131 ASN A CA 1
ATOM 986 C C . ASN A 1 131 ? -21.163 -3.061 -2.717 1.00 77.50 131 ASN A C 1
ATOM 988 O O . ASN A 1 131 ? -20.355 -3.812 -3.258 1.00 77.50 131 ASN A O 1
ATOM 992 N N . GLU A 1 132 ? -21.549 -1.912 -3.284 1.00 80.75 132 GLU A N 1
ATOM 993 C CA . GLU A 1 132 ? -21.074 -1.441 -4.596 1.00 80.75 132 GLU A CA 1
ATOM 994 C C . GLU A 1 132 ? -19.546 -1.286 -4.618 1.00 80.75 132 GLU A C 1
ATOM 996 O O . GLU A 1 132 ? -18.890 -1.561 -5.626 1.00 80.75 132 GLU A O 1
ATOM 1001 N N . THR A 1 133 ? -18.952 -0.899 -3.486 1.00 82.75 133 THR A N 1
ATOM 1002 C CA . THR A 1 133 ? -17.498 -0.837 -3.315 1.00 82.75 133 THR A CA 1
ATOM 1003 C C . THR A 1 133 ? -16.859 -2.222 -3.411 1.00 82.75 133 THR A C 1
ATOM 1005 O O . THR A 1 133 ? -15.886 -2.376 -4.151 1.00 82.75 133 THR A O 1
ATOM 1008 N N . ILE A 1 134 ? -17.403 -3.236 -2.724 1.00 84.81 134 ILE A N 1
ATOM 1009 C CA . ILE A 1 134 ? -16.898 -4.614 -2.824 1.00 84.81 134 ILE A CA 1
ATOM 1010 C C . ILE A 1 134 ? -17.039 -5.141 -4.253 1.00 84.81 134 ILE A C 1
ATOM 1012 O O . ILE A 1 134 ? -16.081 -5.686 -4.799 1.00 84.81 134 ILE A O 1
ATOM 1016 N N . GLU A 1 135 ? -18.203 -4.963 -4.876 1.00 85.69 135 GLU A N 1
ATOM 1017 C CA . GLU A 1 135 ? -18.456 -5.438 -6.239 1.00 85.69 135 GLU A CA 1
ATOM 1018 C C . GLU A 1 135 ? -17.538 -4.759 -7.258 1.00 85.69 135 GLU A C 1
ATOM 1020 O O . GLU A 1 135 ? -16.925 -5.430 -8.091 1.00 85.69 135 GLU A O 1
ATOM 1025 N N . SER A 1 136 ? -17.359 -3.440 -7.142 1.00 84.00 136 SER A N 1
ATOM 1026 C CA . SER A 1 136 ? -16.415 -2.682 -7.967 1.00 84.00 136 SER A CA 1
ATOM 1027 C C . SER A 1 136 ? -14.985 -3.202 -7.813 1.00 84.00 136 SER A C 1
ATOM 1029 O O . SER A 1 136 ? -14.280 -3.392 -8.805 1.00 84.00 136 SER A O 1
ATOM 1031 N N . SER A 1 137 ? -14.543 -3.434 -6.574 1.00 85.69 137 SER A N 1
ATOM 1032 C CA . SER A 1 137 ? -13.209 -3.967 -6.293 1.00 85.69 137 SER A CA 1
ATOM 1033 C C . SER A 1 137 ? -13.040 -5.380 -6.839 1.00 85.69 137 SER A C 1
ATOM 1035 O O . SER A 1 137 ? -12.006 -5.671 -7.438 1.00 85.69 137 SER A O 1
ATOM 1037 N N . ARG A 1 138 ? -14.069 -6.231 -6.734 1.00 88.75 138 ARG A N 1
ATOM 1038 C CA . ARG A 1 138 ? -14.079 -7.564 -7.350 1.00 88.75 138 ARG A CA 1
ATOM 1039 C C . ARG A 1 138 ? -13.888 -7.472 -8.863 1.00 88.75 138 ARG A C 1
ATOM 1041 O O . ARG A 1 138 ? -13.039 -8.176 -9.399 1.00 88.75 138 ARG A O 1
ATOM 1048 N N . GLY A 1 139 ? -14.592 -6.557 -9.530 1.00 83.38 139 GLY A N 1
ATOM 1049 C CA . GLY A 1 139 ? -14.450 -6.339 -10.971 1.00 83.38 139 GLY A CA 1
ATOM 1050 C C . GLY A 1 139 ? -13.042 -5.896 -11.391 1.00 83.38 139 GLY A C 1
ATOM 1051 O O . GLY A 1 139 ? -12.561 -6.295 -12.451 1.00 83.38 139 GLY A O 1
ATOM 1052 N N . TYR A 1 140 ? -12.341 -5.107 -10.570 1.00 85.94 140 TYR A N 1
ATOM 1053 C CA . TYR A 1 140 ? -10.935 -4.768 -10.826 1.00 85.94 140 TYR A CA 1
ATOM 1054 C C . TYR A 1 140 ? -9.996 -5.961 -10.637 1.00 85.94 140 TYR A C 1
ATOM 1056 O O . TYR A 1 140 ? -9.085 -6.147 -11.442 1.00 85.94 140 TYR A O 1
ATOM 1064 N N . ILE A 1 141 ? -10.233 -6.784 -9.616 1.00 88.19 141 ILE A N 1
ATOM 1065 C CA . ILE A 1 141 ? -9.451 -7.999 -9.363 1.00 88.19 141 ILE A CA 1
ATOM 1066 C C . ILE A 1 141 ? -9.623 -9.006 -10.502 1.00 88.19 141 ILE A C 1
ATOM 1068 O O . ILE A 1 141 ? -8.639 -9.576 -10.960 1.00 88.19 141 ILE A O 1
ATOM 1072 N N . GLU A 1 142 ? -10.847 -9.201 -10.993 1.00 89.75 142 GLU A N 1
ATOM 1073 C CA . GLU A 1 142 ? -11.133 -10.112 -12.109 1.00 89.75 142 GLU A CA 1
ATOM 1074 C C . GLU A 1 142 ? -10.407 -9.663 -13.383 1.00 89.75 142 GLU A C 1
ATOM 1076 O O . GLU A 1 142 ? -9.661 -10.446 -13.965 1.00 89.75 142 GLU A O 1
ATOM 1081 N N . LYS A 1 143 ? -10.470 -8.368 -13.723 1.00 85.75 143 LYS A N 1
ATOM 1082 C CA . LYS A 1 143 ? -9.692 -7.806 -14.842 1.00 85.75 143 LYS A CA 1
ATOM 1083 C C . LYS A 1 143 ? -8.185 -8.005 -14.672 1.00 85.75 143 LYS A C 1
ATOM 1085 O O . LYS A 1 143 ? -7.502 -8.335 -15.637 1.00 85.75 143 LYS A O 1
ATOM 1090 N N . ALA A 1 144 ? -7.658 -7.789 -13.466 1.00 85.50 144 ALA A N 1
ATOM 1091 C CA . ALA A 1 144 ? -6.243 -7.996 -13.165 1.00 85.50 144 ALA A CA 1
ATOM 1092 C C . ALA A 1 144 ? -5.831 -9.466 -13.372 1.00 85.50 144 ALA A C 1
ATOM 1094 O O . ALA A 1 144 ? -4.800 -9.734 -13.986 1.00 85.50 144 ALA A O 1
ATOM 1095 N N . ILE A 1 145 ? -6.653 -10.415 -12.917 1.00 88.00 145 ILE A N 1
ATOM 1096 C CA . ILE A 1 145 ? -6.425 -11.850 -13.128 1.00 88.00 145 ILE A CA 1
ATOM 1097 C C . ILE A 1 145 ? -6.433 -12.181 -14.624 1.00 88.00 145 ILE A C 1
ATOM 1099 O O . ILE A 1 145 ? -5.485 -12.811 -15.087 1.00 88.00 145 ILE A O 1
ATOM 1103 N N . ASP A 1 146 ? -7.435 -11.722 -15.377 1.00 90.06 146 ASP A N 1
ATOM 1104 C CA . ASP A 1 146 ? -7.550 -11.992 -16.817 1.00 90.06 146 ASP A CA 1
ATOM 1105 C C . ASP A 1 146 ? -6.320 -11.481 -17.586 1.00 90.06 146 ASP A C 1
ATOM 1107 O O . ASP A 1 146 ? -5.759 -12.187 -18.427 1.00 90.06 146 ASP A O 1
ATOM 1111 N N . MET A 1 147 ? -5.846 -10.274 -17.252 1.00 87.12 147 MET A N 1
ATOM 1112 C CA . MET A 1 147 ? -4.638 -9.692 -17.845 1.00 87.12 147 MET A CA 1
ATOM 1113 C C . MET A 1 147 ? -3.378 -10.500 -17.536 1.00 87.12 147 MET A C 1
ATOM 1115 O O . MET A 1 147 ? -2.576 -10.729 -18.441 1.00 87.12 147 MET A O 1
ATOM 1119 N N . LEU A 1 148 ? -3.200 -10.957 -16.293 1.00 89.88 148 LEU A N 1
ATOM 1120 C CA . LEU A 1 148 ? -2.048 -11.787 -15.933 1.00 89.88 148 LEU A CA 1
ATOM 1121 C C . LEU A 1 148 ? -2.122 -13.179 -16.571 1.00 89.88 148 LEU A C 1
ATOM 1123 O O . LEU A 1 148 ? -1.105 -13.711 -17.009 1.00 89.88 148 LEU A O 1
ATOM 1127 N N . GLN A 1 149 ? -3.308 -13.781 -16.648 1.00 93.50 149 GLN A N 1
ATOM 1128 C CA . GLN A 1 149 ? -3.488 -15.099 -17.261 1.00 93.50 149 GLN A CA 1
ATOM 1129 C C . GLN A 1 149 ? -3.247 -15.081 -18.773 1.00 93.50 149 GLN A C 1
ATOM 1131 O O . GLN A 1 149 ? -2.730 -16.060 -19.307 1.00 93.50 149 GLN A O 1
ATOM 1136 N N . GLY A 1 150 ? -3.596 -13.984 -19.450 1.00 87.12 150 GLY A N 1
ATOM 1137 C CA . GLY A 1 150 ? -3.325 -13.797 -20.876 1.00 87.12 150 GLY A CA 1
ATOM 1138 C C . GLY A 1 150 ? -1.867 -13.463 -21.200 1.00 87.12 150 GLY A C 1
ATOM 1139 O O . GLY A 1 150 ? -1.485 -13.480 -22.371 1.00 87.12 150 GLY A O 1
ATOM 1140 N N . ASP A 1 151 ? -1.052 -13.146 -20.192 1.00 88.12 151 ASP A N 1
ATOM 1141 C CA . ASP A 1 151 ? 0.360 -12.846 -20.392 1.00 88.12 151 ASP A CA 1
ATOM 1142 C C . ASP A 1 151 ? 1.186 -14.127 -20.605 1.00 88.12 151 ASP A C 1
ATOM 1144 O O . ASP A 1 151 ? 0.862 -15.191 -20.082 1.00 88.12 151 ASP A O 1
ATOM 1148 N N . ALA A 1 152 ? 2.269 -14.047 -21.376 1.00 84.00 152 ALA A N 1
ATOM 1149 C CA . ALA A 1 152 ? 3.156 -15.190 -21.611 1.00 84.00 152 ALA A CA 1
ATOM 1150 C C . ALA A 1 152 ? 4.336 -15.220 -20.626 1.00 84.00 152 ALA A C 1
ATOM 1152 O O . ALA A 1 152 ? 4.825 -16.297 -20.281 1.00 84.00 152 ALA A O 1
ATOM 1153 N N . GLY A 1 153 ? 4.794 -14.047 -20.174 1.00 86.06 153 GLY A N 1
ATOM 1154 C CA . GLY A 1 153 ? 5.921 -13.913 -19.255 1.00 86.06 153 GLY A CA 1
ATOM 1155 C C . GLY A 1 153 ? 5.545 -14.296 -17.827 1.00 86.06 153 GLY A C 1
ATOM 1156 O O . GLY A 1 153 ? 4.507 -13.882 -17.329 1.00 86.06 153 GLY A O 1
ATOM 1157 N N . ASP A 1 154 ? 6.389 -15.074 -17.146 1.00 81.88 154 ASP A N 1
ATOM 1158 C CA . ASP A 1 154 ? 6.176 -15.421 -15.731 1.00 81.88 154 ASP A CA 1
ATOM 1159 C C . ASP A 1 154 ? 6.986 -14.555 -14.751 1.00 81.88 154 ASP A C 1
ATOM 1161 O O . ASP A 1 154 ? 6.762 -14.590 -13.541 1.00 81.88 154 ASP A O 1
ATOM 1165 N N . TYR A 1 155 ? 7.917 -13.752 -15.279 1.00 84.81 155 TYR A N 1
ATOM 1166 C CA . TYR A 1 155 ? 8.744 -12.801 -14.527 1.00 84.81 155 TYR A CA 1
ATOM 1167 C C . TYR A 1 155 ? 9.404 -13.426 -13.294 1.00 84.81 155 TYR A C 1
ATOM 1169 O O . TYR A 1 155 ? 9.296 -12.908 -12.191 1.00 84.81 155 TYR A O 1
ATOM 1177 N N . GLY A 1 156 ? 10.033 -14.594 -13.444 1.00 83.50 156 GLY A N 1
ATOM 1178 C CA . GLY A 1 156 ? 10.651 -15.290 -12.309 1.00 83.50 156 GLY A CA 1
ATOM 1179 C C . GLY A 1 156 ? 9.650 -15.833 -11.277 1.00 83.50 156 GLY A C 1
ATOM 1180 O O . GLY A 1 156 ? 10.000 -15.979 -10.107 1.00 83.50 156 GLY A O 1
ATOM 1181 N N . GLY A 1 157 ? 8.408 -16.114 -11.684 1.00 86.44 157 GLY A N 1
ATOM 1182 C CA . GLY A 1 157 ? 7.358 -16.685 -10.835 1.00 86.44 157 GLY A CA 1
ATOM 1183 C C . GLY A 1 157 ? 6.463 -15.659 -10.139 1.00 86.44 157 GLY A C 1
ATOM 1184 O O . GLY A 1 157 ? 5.474 -16.041 -9.510 1.00 86.44 157 GLY A O 1
ATOM 1185 N N . TYR A 1 158 ? 6.768 -14.361 -10.234 1.00 87.38 158 TYR A N 1
ATOM 1186 C CA . TYR A 1 158 ? 5.991 -13.316 -9.559 1.00 87.38 158 TYR A CA 1
ATOM 1187 C C . TYR A 1 158 ? 4.585 -13.152 -10.134 1.00 87.38 158 TYR A C 1
ATOM 1189 O O . TYR A 1 158 ? 3.661 -12.810 -9.398 1.00 87.38 158 TYR A O 1
ATOM 1197 N N . ARG A 1 159 ? 4.383 -13.461 -11.419 1.00 90.56 159 ARG A N 1
ATOM 1198 C CA . ARG A 1 159 ? 3.043 -13.431 -12.012 1.00 90.56 159 ARG A CA 1
ATOM 1199 C C . ARG A 1 159 ? 2.114 -14.450 -11.359 1.00 90.56 159 ARG A C 1
ATOM 1201 O O . ARG A 1 159 ? 1.006 -14.097 -10.963 1.00 90.56 159 ARG A O 1
ATOM 1208 N N . LEU A 1 160 ? 2.545 -15.706 -11.245 1.00 90.50 160 LEU A N 1
ATOM 1209 C CA . LEU A 1 160 ? 1.723 -16.759 -10.642 1.00 90.50 160 LEU A CA 1
ATOM 1210 C C . LEU A 1 160 ? 1.425 -16.480 -9.163 1.00 90.50 160 LEU A C 1
ATOM 1212 O O . LEU A 1 160 ? 0.301 -16.726 -8.723 1.00 90.50 160 LEU A O 1
ATOM 1216 N N . LYS A 1 161 ? 2.385 -15.913 -8.420 1.00 86.75 161 LYS A N 1
ATOM 1217 C CA . LYS A 1 161 ? 2.166 -15.462 -7.035 1.00 86.75 161 LYS A CA 1
ATOM 1218 C C . LYS A 1 161 ? 1.113 -14.355 -6.957 1.00 86.75 161 LYS A C 1
ATOM 1220 O O . LYS A 1 161 ? 0.122 -14.518 -6.247 1.00 86.75 161 LYS A O 1
ATOM 1225 N N . ALA A 1 162 ? 1.236 -13.320 -7.793 1.00 83.69 162 ALA A N 1
ATOM 1226 C CA . ALA A 1 162 ? 0.246 -12.249 -7.869 1.00 83.69 162 ALA A CA 1
ATOM 1227 C C . ALA A 1 162 ? -1.158 -12.782 -8.216 1.00 83.69 162 ALA A C 1
ATOM 1229 O O . ALA A 1 162 ? -2.134 -12.389 -7.582 1.00 83.69 162 ALA A O 1
ATOM 1230 N N . ILE A 1 163 ? -1.285 -13.726 -9.161 1.00 88.44 163 ILE A N 1
ATOM 1231 C CA . ILE A 1 163 ? -2.572 -14.382 -9.471 1.00 88.44 163 ILE A CA 1
ATOM 1232 C C . ILE A 1 163 ? -3.133 -15.112 -8.242 1.00 88.44 163 ILE A C 1
ATOM 1234 O O . ILE A 1 163 ? -4.337 -15.040 -7.985 1.00 88.44 163 ILE A O 1
ATOM 1238 N N . ALA A 1 164 ? -2.294 -15.829 -7.491 1.00 87.56 164 ALA A N 1
ATOM 1239 C CA . ALA A 1 164 ? -2.726 -16.554 -6.300 1.00 87.56 164 ALA A CA 1
ATOM 1240 C C . ALA A 1 164 ? -3.278 -15.603 -5.226 1.00 87.56 164 ALA A C 1
ATOM 1242 O O . ALA A 1 164 ? -4.359 -15.852 -4.683 1.00 87.56 164 ALA A O 1
ATOM 1243 N N . ASP A 1 165 ? -2.602 -14.482 -4.978 1.00 82.06 165 ASP A N 1
ATOM 1244 C CA . ASP A 1 165 ? -3.059 -13.482 -4.012 1.00 82.06 165 ASP A CA 1
ATOM 1245 C C . ASP A 1 165 ? -4.308 -12.731 -4.485 1.00 82.06 165 ASP A C 1
ATOM 1247 O O . ASP A 1 165 ? -5.225 -12.504 -3.693 1.00 82.06 165 ASP A O 1
ATOM 1251 N N . LEU A 1 166 ? -4.428 -12.435 -5.783 1.00 88.94 166 LEU A N 1
ATOM 1252 C CA . LEU A 1 166 ? -5.652 -11.863 -6.353 1.00 88.94 166 LEU A CA 1
ATOM 1253 C C . LEU A 1 166 ? -6.851 -12.806 -6.206 1.00 88.94 166 LEU A C 1
ATOM 1255 O O . LEU A 1 166 ? -7.956 -12.365 -5.889 1.00 88.94 166 LEU A O 1
ATOM 1259 N N . ARG A 1 167 ? -6.647 -14.116 -6.380 1.00 92.62 167 ARG A N 1
ATOM 1260 C CA . ARG A 1 167 ? -7.697 -15.120 -6.153 1.00 92.62 167 ARG A CA 1
ATOM 1261 C C . ARG A 1 167 ? -8.095 -15.214 -4.684 1.00 92.62 167 ARG A C 1
ATOM 1263 O O . ARG A 1 167 ? -9.288 -15.334 -4.411 1.00 92.62 167 ARG A O 1
ATOM 1270 N N . ARG A 1 168 ? -7.135 -15.116 -3.756 1.00 82.31 168 ARG A N 1
ATOM 1271 C CA . ARG A 1 168 ? -7.423 -15.038 -2.315 1.00 82.31 168 ARG A CA 1
ATOM 1272 C C . ARG A 1 168 ? -8.261 -13.799 -2.000 1.00 82.31 168 ARG A C 1
ATOM 1274 O O . ARG A 1 168 ? -9.342 -13.940 -1.441 1.00 82.31 168 ARG A O 1
ATOM 1281 N N . ALA A 1 169 ? -7.838 -12.624 -2.473 1.00 81.25 169 ALA A N 1
ATOM 1282 C CA . ALA A 1 169 ? -8.588 -11.383 -2.297 1.00 81.25 169 ALA A CA 1
ATOM 1283 C C . ALA A 1 169 ? -10.016 -11.486 -2.855 1.00 81.25 169 ALA A C 1
ATOM 1285 O O . ALA A 1 169 ? -10.973 -11.079 -2.203 1.00 81.25 169 ALA A O 1
ATOM 1286 N N . ARG A 1 170 ? -10.188 -12.082 -4.044 1.00 91.88 170 ARG A N 1
ATOM 1287 C CA . ARG A 1 170 ? -11.512 -12.336 -4.627 1.00 91.88 170 ARG A CA 1
ATOM 1288 C C . ARG A 1 170 ? -12.373 -13.239 -3.740 1.00 91.88 170 ARG A C 1
ATOM 1290 O O . ARG A 1 170 ? -13.555 -12.947 -3.580 1.00 91.88 170 ARG A O 1
ATOM 1297 N N . ALA A 1 171 ? -11.812 -14.317 -3.192 1.00 87.06 171 ALA A N 1
ATOM 1298 C CA . ALA A 1 171 ? -12.534 -15.221 -2.298 1.00 87.06 171 ALA A CA 1
ATOM 1299 C C . ALA A 1 171 ? -13.009 -14.498 -1.027 1.00 87.06 171 ALA A C 1
ATOM 1301 O O . ALA A 1 171 ? -14.176 -14.625 -0.657 1.00 87.06 171 ALA A O 1
ATOM 1302 N N . ASP A 1 172 ? -12.153 -13.663 -0.436 1.00 83.06 172 ASP A N 1
ATOM 1303 C CA . ASP A 1 172 ? -12.505 -12.842 0.725 1.00 83.06 172 ASP A CA 1
ATOM 1304 C C . ASP A 1 172 ? -13.633 -11.846 0.405 1.00 83.06 172 ASP A C 1
ATOM 1306 O O . ASP A 1 172 ? -14.576 -11.705 1.179 1.00 83.06 172 ASP A O 1
ATOM 1310 N N . LEU A 1 173 ? -13.618 -11.204 -0.769 1.00 87.38 173 LEU A N 1
ATOM 1311 C CA . LEU A 1 173 ? -14.714 -10.314 -1.179 1.00 87.38 173 LEU A CA 1
ATOM 1312 C C . LEU A 1 173 ? -16.044 -11.048 -1.390 1.00 87.38 173 LEU A C 1
ATOM 1314 O O . LEU A 1 173 ? -17.101 -10.497 -1.088 1.00 87.38 173 LEU A O 1
ATOM 1318 N N . VAL A 1 174 ? -16.016 -12.288 -1.885 1.00 91.00 174 VAL A N 1
ATOM 1319 C CA . VAL A 1 174 ? -17.227 -13.118 -1.991 1.00 91.00 174 VAL A CA 1
ATOM 1320 C C . VAL A 1 174 ? -17.763 -13.464 -0.600 1.00 91.00 174 VAL A C 1
ATOM 1322 O O . VAL A 1 174 ? -18.965 -13.328 -0.369 1.00 91.00 174 VAL A O 1
ATOM 1325 N N . ALA A 1 175 ? -16.887 -13.837 0.335 1.00 83.19 175 ALA A N 1
ATOM 1326 C CA . ALA A 1 175 ? -17.271 -14.104 1.718 1.00 83.19 175 ALA A CA 1
ATOM 1327 C C . ALA A 1 175 ? -17.837 -12.849 2.409 1.00 83.19 175 ALA A C 1
ATOM 1329 O O . ALA A 1 175 ? -18.859 -12.929 3.087 1.00 83.19 175 ALA A O 1
ATOM 1330 N N . ALA A 1 176 ? -17.255 -11.670 2.157 1.00 81.00 176 ALA A N 1
ATOM 1331 C CA . ALA A 1 176 ? -17.766 -10.392 2.653 1.00 81.00 176 ALA A CA 1
ATOM 1332 C C . ALA A 1 176 ? -19.205 -10.111 2.180 1.00 81.00 176 ALA A C 1
ATOM 1334 O O . ALA A 1 176 ? -20.053 -9.706 2.976 1.00 81.00 176 ALA A O 1
ATOM 1335 N N . LEU A 1 177 ? -19.499 -10.363 0.898 1.00 86.62 177 LEU A N 1
ATOM 1336 C CA . LEU A 1 177 ? -20.847 -10.196 0.339 1.00 86.62 177 LEU A CA 1
ATOM 1337 C C . LEU A 1 177 ? -21.846 -11.187 0.949 1.00 86.62 177 LEU A C 1
ATOM 1339 O O . LEU A 1 177 ? -22.957 -10.794 1.300 1.00 86.62 177 LEU A O 1
ATOM 1343 N N . GLN A 1 178 ? -21.454 -12.451 1.124 1.00 88.31 178 GLN A N 1
ATOM 1344 C CA . GLN A 1 178 ? -22.295 -13.455 1.786 1.00 88.31 178 GLN A CA 1
ATOM 1345 C C . GLN A 1 178 ? -22.572 -13.080 3.247 1.00 88.31 178 GLN A C 1
ATOM 1347 O O . GLN A 1 178 ? -23.715 -13.148 3.698 1.00 88.31 178 GLN A O 1
ATOM 1352 N N . TYR A 1 179 ? -21.552 -12.611 3.969 1.00 84.25 179 TYR A N 1
ATOM 1353 C CA . TYR A 1 179 ? -21.700 -12.129 5.339 1.00 84.25 179 TYR A CA 1
ATOM 1354 C C . TYR A 1 179 ? -22.689 -10.959 5.417 1.00 84.25 179 TYR A C 1
ATOM 1356 O O . TYR A 1 179 ? -23.558 -10.947 6.291 1.00 84.25 179 TYR A O 1
ATOM 1364 N N . ALA A 1 180 ? -22.593 -10.001 4.487 1.00 84.12 180 ALA A N 1
ATOM 1365 C CA . ALA A 1 180 ? -23.507 -8.864 4.400 1.00 84.12 180 ALA A CA 1
ATOM 1366 C C . ALA A 1 180 ? -24.965 -9.303 4.188 1.00 84.12 180 ALA A C 1
ATOM 1368 O O . ALA A 1 180 ? -25.861 -8.760 4.830 1.00 84.12 180 ALA A O 1
ATOM 1369 N N . GLN A 1 181 ? -25.191 -10.301 3.325 1.00 86.56 181 GLN A N 1
ATOM 1370 C CA . GLN A 1 181 ? -26.518 -10.863 3.045 1.00 86.56 181 GLN A CA 1
ATOM 1371 C C . GLN A 1 181 ? -27.116 -11.585 4.259 1.00 86.56 181 GLN A C 1
ATOM 1373 O O . GLN A 1 181 ? -28.318 -11.499 4.492 1.00 86.56 181 GLN A O 1
ATOM 1378 N N . GLN A 1 182 ? -26.285 -12.270 5.048 1.00 87.69 182 GLN A N 1
ATOM 1379 C CA . GLN A 1 182 ? -26.718 -12.994 6.250 1.00 87.69 182 GLN A CA 1
ATOM 1380 C C . GLN A 1 182 ? -26.980 -12.074 7.455 1.00 87.69 182 GLN A C 1
ATOM 1382 O O . GLN A 1 182 ? -27.673 -12.477 8.385 1.00 87.69 182 GLN A O 1
ATOM 1387 N N . HIS A 1 183 ? -26.446 -10.846 7.451 1.00 82.81 183 HIS A N 1
ATOM 1388 C CA . HIS A 1 183 ? -26.534 -9.907 8.577 1.00 82.81 183 HIS A CA 1
ATOM 1389 C C . HIS A 1 183 ? -27.069 -8.523 8.153 1.00 82.81 183 HIS A C 1
ATOM 1391 O O . HIS A 1 183 ? -26.331 -7.529 8.234 1.00 82.81 183 HIS A O 1
ATOM 1397 N N . PRO A 1 184 ? -28.346 -8.425 7.729 1.00 78.56 184 PRO A N 1
ATOM 1398 C CA . PRO A 1 184 ? -28.940 -7.159 7.296 1.00 78.56 184 PRO A CA 1
ATOM 1399 C C . PRO A 1 184 ? -29.157 -6.158 8.449 1.00 78.56 184 PRO A C 1
ATOM 1401 O O . PRO A 1 184 ? -28.986 -4.956 8.245 1.00 78.56 184 PRO A O 1
ATOM 1404 N N . ASP A 1 185 ? -29.464 -6.633 9.667 1.00 69.56 185 ASP A N 1
ATOM 1405 C CA . ASP A 1 185 ? -29.943 -5.784 10.778 1.00 69.56 185 ASP A CA 1
ATOM 1406 C C . ASP A 1 185 ? -28.866 -5.285 11.754 1.00 69.56 185 ASP A C 1
ATOM 1408 O O . ASP A 1 185 ? -29.114 -4.352 12.520 1.00 69.56 185 ASP A O 1
ATOM 1412 N N . ARG A 1 186 ? -27.646 -5.841 11.721 1.00 63.88 186 ARG A N 1
ATOM 1413 C CA . ARG A 1 186 ? -26.545 -5.405 12.611 1.00 63.88 186 ARG A CA 1
ATOM 1414 C C . ARG A 1 186 ? -26.096 -3.952 12.385 1.00 63.88 186 ARG A C 1
ATOM 1416 O O . ARG A 1 186 ? -25.351 -3.420 13.200 1.00 63.88 186 ARG A O 1
ATOM 1423 N N . ASP A 1 187 ? -26.565 -3.304 11.323 1.00 55.09 187 ASP A N 1
ATOM 1424 C CA . ASP A 1 187 ? -26.077 -1.997 10.874 1.00 55.09 187 ASP A CA 1
ATOM 1425 C C . ASP A 1 187 ? -26.915 -0.794 11.339 1.00 55.09 187 ASP A C 1
ATOM 1427 O O . ASP A 1 187 ? -26.523 0.342 11.083 1.00 55.09 187 ASP A O 1
ATOM 1431 N N . ARG A 1 188 ? -28.055 -0.986 12.020 1.00 54.72 188 ARG A N 1
ATOM 1432 C CA . ARG A 1 188 ? -28.949 0.140 12.367 1.00 54.72 188 ARG A CA 1
ATOM 1433 C C . ARG A 1 188 ? -28.646 0.875 13.679 1.00 54.72 188 ARG A C 1
ATOM 1435 O O . ARG A 1 188 ? -29.337 1.850 13.956 1.00 54.72 188 ARG A O 1
ATOM 1442 N N . GLY A 1 189 ? -27.657 0.474 14.483 1.00 48.75 189 GLY A N 1
ATOM 1443 C CA . GLY A 1 189 ? -27.516 1.084 15.818 1.00 48.75 189 GLY A CA 1
ATOM 1444 C C . GLY A 1 189 ? -26.177 0.992 16.540 1.00 48.75 189 GLY A C 1
ATOM 1445 O O . GLY A 1 189 ? -26.115 1.398 17.696 1.00 48.75 189 GLY A O 1
ATOM 1446 N N . VAL A 1 190 ? -25.106 0.489 15.924 1.00 50.31 190 VAL A N 1
ATOM 1447 C CA . VAL A 1 190 ? -23.811 0.422 16.618 1.00 50.31 190 VAL A CA 1
ATOM 1448 C C . VAL A 1 190 ? -23.107 1.771 16.481 1.00 50.31 190 VAL A C 1
ATOM 1450 O O . VAL A 1 190 ? -22.589 2.105 15.415 1.00 50.31 190 VAL A O 1
ATOM 1453 N N . GLN A 1 191 ? -23.125 2.569 17.554 1.00 48.44 191 GLN A N 1
ATOM 1454 C CA . GLN A 1 191 ? -22.227 3.715 17.688 1.00 48.44 191 GLN A CA 1
ATOM 1455 C C . GLN A 1 191 ? -20.782 3.210 17.546 1.00 48.44 191 GLN A C 1
ATOM 1457 O O . GLN A 1 191 ? -20.444 2.197 18.157 1.00 48.44 191 GLN A O 1
ATOM 1462 N N . PRO A 1 192 ? -19.940 3.860 16.726 1.00 54.16 192 PRO A N 1
ATOM 1463 C CA . PRO A 1 192 ? -18.561 3.433 16.555 1.00 54.16 192 PRO A CA 1
ATOM 1464 C C . PRO A 1 192 ? -17.837 3.552 17.898 1.00 54.16 192 PRO A C 1
ATOM 1466 O O . PRO A 1 192 ? -17.708 4.655 18.431 1.00 54.16 192 PRO A O 1
ATOM 1469 N N . ASP A 1 193 ? -17.389 2.421 18.445 1.00 54.72 193 ASP A N 1
ATOM 1470 C CA . ASP A 1 193 ? -16.550 2.390 19.642 1.00 54.72 193 ASP A CA 1
ATOM 1471 C C . ASP A 1 193 ? -15.341 3.313 19.454 1.00 54.72 193 ASP A C 1
ATOM 1473 O O . ASP A 1 193 ? -14.770 3.386 18.364 1.00 54.72 193 ASP A O 1
ATOM 1477 N N . ALA A 1 194 ? -14.908 3.997 20.516 1.00 53.97 194 ALA A N 1
ATOM 1478 C CA . ALA A 1 194 ? -13.766 4.917 20.471 1.00 53.97 194 ALA A CA 1
ATOM 1479 C C . ALA A 1 194 ? -12.486 4.261 19.903 1.00 53.97 194 ALA A C 1
ATOM 1481 O O . ALA A 1 194 ? -11.689 4.926 19.237 1.00 53.97 194 ALA A O 1
ATOM 1482 N N . ASN A 1 195 ? -12.342 2.941 20.064 1.00 56.19 195 ASN A N 1
ATOM 1483 C CA . ASN A 1 195 ? -11.246 2.153 19.493 1.00 56.19 195 ASN A CA 1
ATOM 1484 C C . ASN A 1 195 ? -11.272 2.111 17.954 1.00 56.19 195 ASN A C 1
ATOM 1486 O O . ASN A 1 195 ? -10.214 2.125 17.327 1.00 56.19 195 ASN A O 1
ATOM 1490 N N . MET A 1 196 ? -12.449 2.201 17.319 1.00 55.56 196 MET A N 1
ATOM 1491 C CA . MET A 1 196 ? -12.539 2.313 15.858 1.00 55.56 196 MET A CA 1
ATOM 1492 C C . MET A 1 196 ? -11.856 3.577 15.328 1.00 55.56 196 MET A C 1
ATOM 1494 O O . MET A 1 196 ? -11.398 3.581 14.188 1.00 55.56 196 MET A O 1
ATOM 1498 N N . GLY A 1 197 ? -11.778 4.652 16.122 1.00 57.91 197 GLY A N 1
ATOM 1499 C CA . GLY A 1 197 ? -11.069 5.875 15.737 1.00 57.91 197 GLY A CA 1
ATOM 1500 C C . GLY A 1 197 ? -9.552 5.683 15.663 1.00 57.91 197 GLY A C 1
ATOM 1501 O O . GLY A 1 197 ? -8.910 6.183 14.740 1.00 57.91 197 GLY A O 1
ATOM 1502 N N . SER A 1 198 ? -9.002 4.913 16.598 1.00 66.88 198 SER A N 1
ATOM 1503 C CA . SER A 1 198 ? -7.567 4.653 16.740 1.00 66.88 198 SER A CA 1
ATOM 1504 C C . SER A 1 198 ? -7.050 3.760 15.601 1.00 66.88 198 SER A C 1
ATOM 1506 O O . SER A 1 198 ? -6.145 4.142 14.850 1.00 66.88 198 SER A O 1
ATOM 1508 N N . ASP A 1 199 ? -7.738 2.653 15.306 1.00 64.88 199 ASP A N 1
ATOM 1509 C CA . ASP A 1 199 ? -7.323 1.773 14.203 1.00 64.88 199 ASP A CA 1
ATOM 1510 C C . ASP A 1 199 ? -7.506 2.434 12.842 1.00 64.88 199 ASP A C 1
ATOM 1512 O O . ASP A 1 199 ? -6.700 2.253 11.923 1.00 64.88 199 ASP A O 1
ATOM 1516 N N . ARG A 1 200 ? -8.545 3.264 12.717 1.00 65.81 200 ARG A N 1
ATOM 1517 C CA . ARG A 1 200 ? -8.758 4.110 11.545 1.00 65.81 200 ARG A CA 1
ATOM 1518 C C . ARG A 1 200 ? -7.588 5.072 11.345 1.00 65.81 200 ARG A C 1
ATOM 1520 O O . ARG A 1 200 ? -7.155 5.254 10.205 1.00 65.81 200 ARG A O 1
ATOM 1527 N N . ASN A 1 201 ? -7.048 5.655 12.416 1.00 68.31 201 ASN A N 1
ATOM 1528 C CA . ASN A 1 201 ? -5.872 6.521 12.350 1.00 68.31 201 ASN A CA 1
ATOM 1529 C C . ASN A 1 201 ? -4.625 5.748 11.920 1.00 68.31 201 ASN A C 1
ATOM 1531 O O . ASN A 1 201 ? -3.917 6.206 11.022 1.00 68.31 201 ASN A O 1
ATOM 1535 N N . ILE A 1 202 ? -4.380 4.555 12.466 1.00 73.62 202 ILE A N 1
ATOM 1536 C CA . ILE A 1 202 ? -3.267 3.701 12.023 1.00 73.62 202 ILE A CA 1
ATOM 1537 C C . ILE A 1 202 ? -3.386 3.355 10.542 1.00 73.62 202 ILE A C 1
ATOM 1539 O O . ILE A 1 202 ? -2.415 3.438 9.785 1.00 73.62 202 ILE A O 1
ATOM 1543 N N . GLN A 1 203 ? -4.580 2.982 10.105 1.00 70.12 203 GLN A N 1
ATOM 1544 C CA . GLN A 1 203 ? -4.825 2.605 8.726 1.00 70.12 203 GLN A CA 1
ATOM 1545 C C . GLN A 1 203 ? -4.667 3.786 7.762 1.00 70.12 203 GLN A C 1
ATOM 1547 O O . GLN A 1 203 ? -4.022 3.633 6.722 1.00 70.12 203 GLN A O 1
ATOM 1552 N N . MET A 1 204 ? -5.182 4.969 8.120 1.00 66.69 204 MET A N 1
ATOM 1553 C CA . MET A 1 204 ? -4.929 6.218 7.387 1.00 66.69 204 MET A CA 1
ATOM 1554 C C . MET A 1 204 ? -3.438 6.477 7.249 1.00 66.69 204 MET A C 1
ATOM 1556 O O . MET A 1 204 ? -2.936 6.724 6.154 1.00 66.69 204 MET A O 1
ATOM 1560 N N . THR A 1 205 ? -2.735 6.405 8.377 1.00 72.56 205 THR A N 1
ATOM 1561 C CA . THR A 1 205 ? -1.300 6.657 8.478 1.00 72.56 205 THR A CA 1
ATOM 1562 C C . THR A 1 205 ? -0.545 5.705 7.555 1.00 72.56 205 THR A C 1
ATOM 1564 O O . THR A 1 205 ? 0.289 6.147 6.768 1.00 72.56 205 THR A O 1
ATOM 1567 N N . ARG A 1 206 ? -0.919 4.419 7.530 1.00 80.75 206 ARG A N 1
ATOM 1568 C CA . ARG A 1 206 ? -0.357 3.439 6.594 1.00 80.75 206 ARG A CA 1
ATOM 1569 C C . ARG A 1 206 ? -0.608 3.818 5.131 1.00 80.75 206 ARG A C 1
ATOM 1571 O O . ARG A 1 206 ? 0.319 3.752 4.331 1.00 80.75 206 ARG A O 1
ATOM 1578 N N . GLY A 1 207 ? -1.818 4.259 4.785 1.00 72.06 207 GLY A N 1
ATOM 1579 C CA . GLY A 1 207 ? -2.146 4.738 3.437 1.00 72.06 207 GLY A CA 1
ATOM 1580 C C . GLY A 1 207 ? -1.308 5.949 2.999 1.00 72.06 207 GLY A C 1
ATOM 1581 O O . GLY A 1 207 ? -0.844 5.995 1.857 1.00 72.06 207 GLY A O 1
ATOM 1582 N N . TYR A 1 208 ? -1.056 6.902 3.906 1.00 73.38 208 TYR A N 1
ATOM 1583 C CA . TYR A 1 208 ? -0.152 8.033 3.652 1.00 73.38 208 TYR A CA 1
ATOM 1584 C C . TYR A 1 208 ? 1.295 7.576 3.441 1.00 73.38 208 TYR A C 1
ATOM 1586 O O . TYR A 1 208 ? 1.943 8.038 2.503 1.00 73.38 208 TYR A O 1
ATOM 1594 N N . LEU A 1 209 ? 1.784 6.649 4.271 1.00 77.50 209 LEU A N 1
ATOM 1595 C CA . LEU A 1 209 ? 3.136 6.097 4.157 1.00 77.50 209 LEU A CA 1
ATOM 1596 C C . LEU A 1 209 ? 3.348 5.361 2.834 1.00 77.50 209 LEU A C 1
ATOM 1598 O O . LEU A 1 209 ? 4.349 5.587 2.163 1.00 77.50 209 LEU A O 1
ATOM 1602 N N . GLU A 1 210 ? 2.406 4.506 2.430 1.00 78.25 210 GLU A N 1
ATOM 1603 C CA . GLU A 1 210 ? 2.499 3.770 1.164 1.00 78.25 210 GLU A CA 1
ATOM 1604 C C . GLU A 1 210 ? 2.605 4.731 -0.027 1.00 78.25 210 GLU A C 1
ATOM 1606 O O . GLU A 1 210 ? 3.475 4.574 -0.879 1.00 78.25 210 GLU A O 1
ATOM 1611 N N . ARG A 1 211 ? 1.803 5.800 -0.028 1.00 70.94 211 ARG A N 1
ATOM 1612 C CA . ARG A 1 211 ? 1.861 6.832 -1.067 1.00 70.94 211 ARG A CA 1
ATOM 1613 C C . ARG A 1 211 ? 3.162 7.630 -1.045 1.00 70.94 211 ARG A C 1
ATOM 1615 O O . ARG A 1 211 ? 3.702 7.940 -2.102 1.00 70.94 211 ARG A O 1
ATOM 1622 N N . ALA A 1 212 ? 3.656 7.972 0.143 1.00 70.50 212 ALA A N 1
ATOM 1623 C CA . ALA A 1 212 ? 4.941 8.639 0.313 1.00 70.50 212 ALA A CA 1
ATOM 1624 C C . ALA A 1 212 ? 6.088 7.799 -0.269 1.00 70.50 212 ALA A C 1
ATOM 1626 O O . ALA A 1 212 ? 6.900 8.306 -1.041 1.00 70.50 212 ALA A O 1
ATOM 1627 N N . ILE A 1 213 ? 6.096 6.500 0.034 1.00 75.62 213 ILE A N 1
ATOM 1628 C CA . ILE A 1 213 ? 7.063 5.532 -0.491 1.00 75.62 213 ILE A CA 1
ATOM 1629 C C . ILE A 1 213 ? 6.958 5.425 -2.016 1.00 75.62 213 ILE A C 1
ATOM 1631 O O . ILE A 1 213 ? 7.988 5.384 -2.690 1.00 75.62 213 ILE A O 1
ATOM 1635 N N . ASP A 1 214 ? 5.749 5.382 -2.575 1.00 75.06 214 ASP A N 1
ATOM 1636 C CA . ASP A 1 214 ? 5.547 5.300 -4.025 1.00 75.06 214 ASP A CA 1
ATOM 1637 C C . ASP A 1 214 ? 6.044 6.558 -4.747 1.00 75.06 214 ASP A C 1
ATOM 1639 O O . ASP A 1 214 ? 6.760 6.442 -5.743 1.00 75.06 214 ASP A O 1
ATOM 1643 N N . MET A 1 215 ? 5.735 7.751 -4.224 1.00 71.50 215 MET A N 1
ATOM 1644 C CA . MET A 1 215 ? 6.230 9.013 -4.784 1.00 71.50 215 MET A CA 1
ATOM 1645 C C . MET A 1 215 ? 7.755 9.074 -4.756 1.00 71.50 215 MET A C 1
ATOM 1647 O O . MET A 1 215 ? 8.369 9.331 -5.791 1.00 71.50 215 MET A O 1
ATOM 1651 N N . LEU A 1 216 ? 8.376 8.768 -3.613 1.00 75.38 216 LEU A N 1
ATOM 1652 C CA . LEU A 1 216 ? 9.833 8.775 -3.497 1.00 75.38 216 LEU A CA 1
ATOM 1653 C C . LEU A 1 216 ? 10.476 7.739 -4.426 1.00 75.38 216 LEU A C 1
ATOM 1655 O O . LEU A 1 216 ? 11.439 8.058 -5.108 1.00 75.38 216 LEU A O 1
ATOM 1659 N N . ASN A 1 217 ? 9.928 6.525 -4.531 1.00 79.81 217 ASN A N 1
ATOM 1660 C CA . ASN A 1 217 ? 10.457 5.503 -5.444 1.00 79.81 217 ASN A CA 1
ATOM 1661 C C . ASN A 1 217 ? 10.265 5.841 -6.929 1.00 79.81 217 ASN A C 1
ATOM 1663 O O . ASN A 1 217 ? 10.965 5.281 -7.773 1.00 79.81 217 ASN A O 1
ATOM 1667 N N . SER A 1 218 ? 9.296 6.697 -7.261 1.00 69.88 218 SER A N 1
ATOM 1668 C CA . SER A 1 218 ? 9.096 7.178 -8.630 1.00 69.88 218 SER A CA 1
ATOM 1669 C C . SER A 1 218 ? 10.080 8.283 -9.024 1.00 69.88 218 SER A C 1
ATOM 1671 O O . SER A 1 218 ? 10.330 8.469 -10.217 1.00 69.88 218 SER A O 1
ATOM 1673 N N . ASP A 1 219 ? 10.665 8.983 -8.046 1.00 70.00 219 ASP A N 1
ATOM 1674 C CA . ASP A 1 219 ? 11.673 10.008 -8.293 1.00 70.00 219 ASP A CA 1
ATOM 1675 C C . ASP A 1 219 ? 13.006 9.362 -8.696 1.00 70.00 219 ASP A C 1
ATOM 1677 O O . ASP A 1 219 ? 13.476 8.420 -8.059 1.00 70.00 219 ASP A O 1
ATOM 1681 N N . GLN A 1 220 ? 13.640 9.869 -9.755 1.00 71.81 220 GLN A N 1
ATOM 1682 C CA . GLN A 1 220 ? 14.936 9.389 -10.238 1.00 71.81 220 GLN A CA 1
ATOM 1683 C C . GLN A 1 220 ? 16.112 9.957 -9.432 1.00 71.81 220 GLN A C 1
ATOM 1685 O O . GLN A 1 220 ? 17.166 9.321 -9.371 1.00 71.81 220 GLN A O 1
ATOM 1690 N N . ARG A 1 221 ? 15.953 11.121 -8.788 1.00 71.56 221 ARG A N 1
ATOM 1691 C CA . ARG A 1 221 ? 17.026 11.793 -8.042 1.00 71.56 221 ARG A CA 1
ATOM 1692 C C . ARG A 1 221 ? 17.074 11.319 -6.597 1.00 71.56 221 ARG A C 1
ATOM 1694 O O . ARG A 1 221 ? 16.071 11.332 -5.903 1.00 71.56 221 ARG A O 1
ATOM 1701 N N . ASP A 1 222 ? 18.266 10.956 -6.125 1.00 70.31 222 ASP A N 1
ATOM 1702 C CA . ASP A 1 222 ? 18.446 10.460 -4.753 1.00 70.31 222 ASP A CA 1
ATOM 1703 C C . ASP A 1 222 ? 18.788 11.546 -3.722 1.00 70.31 222 ASP A C 1
ATOM 1705 O O . ASP A 1 222 ? 18.899 11.248 -2.538 1.00 70.31 222 ASP A O 1
ATOM 1709 N N . TYR A 1 223 ? 18.976 12.796 -4.165 1.00 78.00 223 TYR A N 1
ATOM 1710 C CA . TYR A 1 223 ? 19.330 13.947 -3.320 1.00 78.00 223 TYR A CA 1
ATOM 1711 C C . TYR A 1 223 ? 20.443 13.630 -2.315 1.00 78.00 223 TYR A C 1
ATOM 1713 O O . TYR A 1 223 ? 20.238 13.703 -1.112 1.00 78.00 223 TYR A O 1
ATOM 1721 N N . ALA A 1 224 ? 21.608 13.210 -2.816 1.00 79.88 224 ALA A N 1
ATOM 1722 C CA . ALA A 1 224 ? 22.752 12.810 -1.988 1.00 79.88 224 ALA A CA 1
ATOM 1723 C C . ALA A 1 224 ? 22.473 11.656 -0.992 1.00 79.88 224 ALA A C 1
ATOM 1725 O O . ALA A 1 224 ? 23.190 11.507 -0.010 1.00 79.88 224 ALA A O 1
ATOM 1726 N N . GLY A 1 225 ? 21.467 10.816 -1.258 1.00 74.38 225 GLY A N 1
ATOM 1727 C CA . GLY A 1 225 ? 21.116 9.654 -0.433 1.00 74.38 225 GLY A CA 1
ATOM 1728 C C . GLY A 1 225 ? 19.896 9.864 0.468 1.00 74.38 225 GLY A C 1
ATOM 1729 O O . GLY A 1 225 ? 19.358 8.888 0.996 1.00 74.38 225 GLY A O 1
ATOM 1730 N N . HIS A 1 226 ? 19.411 11.102 0.607 1.00 71.94 226 HIS A N 1
ATOM 1731 C CA . HIS A 1 226 ? 18.286 11.438 1.486 1.00 71.94 226 HIS A CA 1
ATOM 1732 C C . HIS A 1 226 ? 16.968 10.788 1.046 1.00 71.94 226 HIS A C 1
ATOM 1734 O O . HIS A 1 226 ? 16.172 10.369 1.886 1.00 71.94 226 HIS A O 1
ATOM 1740 N N . ARG A 1 227 ? 16.733 10.622 -0.267 1.00 84.50 227 ARG A N 1
ATOM 1741 C CA . ARG A 1 227 ? 15.532 9.914 -0.754 1.00 84.50 227 ARG A CA 1
ATOM 1742 C C . ARG A 1 227 ? 15.554 8.453 -0.308 1.00 84.50 227 ARG A C 1
ATOM 1744 O O . ARG A 1 227 ? 14.565 7.976 0.244 1.00 84.50 227 ARG A O 1
ATOM 1751 N N . ALA A 1 228 ? 16.656 7.738 -0.541 1.00 74.62 228 ALA A N 1
ATOM 1752 C CA . ALA A 1 228 ? 16.786 6.342 -0.131 1.00 74.62 228 ALA A CA 1
ATOM 1753 C C . ALA A 1 228 ? 16.665 6.160 1.394 1.00 74.62 228 ALA A C 1
ATOM 1755 O O . ALA A 1 228 ? 16.034 5.198 1.840 1.00 74.62 228 ALA A O 1
ATOM 1756 N N . ALA A 1 229 ? 17.221 7.082 2.188 1.00 71.25 229 ALA A N 1
ATOM 1757 C CA . ALA A 1 229 ? 17.069 7.093 3.644 1.00 71.25 229 ALA A CA 1
ATOM 1758 C C . ALA A 1 229 ? 15.600 7.288 4.063 1.00 71.25 229 ALA A C 1
ATOM 1760 O O . ALA A 1 229 ? 15.055 6.451 4.781 1.00 71.25 229 ALA A O 1
ATOM 1761 N N . ALA A 1 230 ? 14.914 8.295 3.509 1.00 71.44 230 ALA A N 1
ATOM 1762 C CA . ALA A 1 230 ? 13.500 8.542 3.786 1.00 71.44 230 ALA A CA 1
ATOM 1763 C C . ALA A 1 230 ? 12.606 7.346 3.407 1.00 71.44 230 ALA A C 1
ATOM 1765 O O . ALA A 1 230 ? 11.710 6.978 4.164 1.00 71.44 230 ALA A O 1
ATOM 1766 N N . VAL A 1 231 ? 12.854 6.688 2.266 1.00 76.44 231 VAL A N 1
ATOM 1767 C CA . VAL A 1 231 ? 12.118 5.469 1.872 1.00 76.44 231 VAL A CA 1
ATOM 1768 C C . VAL A 1 231 ? 12.304 4.346 2.894 1.00 76.44 231 VAL A C 1
ATOM 1770 O O . VAL A 1 231 ? 11.342 3.634 3.191 1.00 76.44 231 VAL A O 1
ATOM 1773 N N . ARG A 1 232 ? 13.516 4.185 3.439 1.00 81.75 232 ARG A N 1
ATOM 1774 C CA . ARG A 1 232 ? 13.812 3.186 4.472 1.00 81.75 232 ARG A CA 1
ATOM 1775 C C . ARG A 1 232 ? 13.026 3.467 5.751 1.00 81.75 232 ARG A C 1
ATOM 1777 O O . ARG A 1 232 ? 12.288 2.588 6.185 1.00 81.75 232 ARG A O 1
ATOM 1784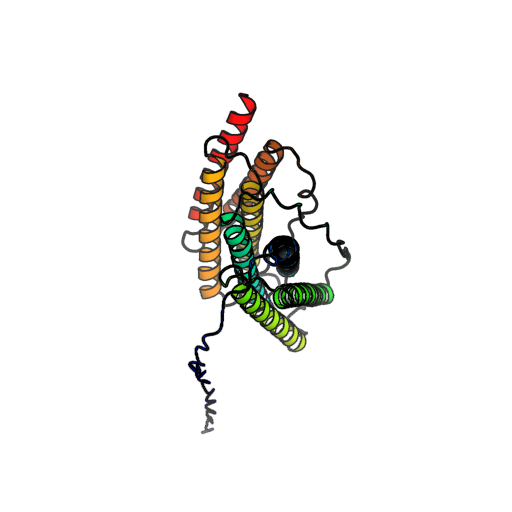 N N . ASP A 1 233 ? 13.106 4.687 6.282 1.00 73.69 233 ASP A N 1
ATOM 1785 C CA . ASP A 1 233 ? 12.409 5.079 7.517 1.00 73.69 233 ASP A CA 1
ATOM 1786 C C . ASP A 1 233 ? 10.878 4.980 7.371 1.00 73.69 233 ASP A C 1
ATOM 1788 O O . ASP A 1 233 ? 10.189 4.451 8.243 1.00 73.69 233 ASP A O 1
ATOM 1792 N N . LEU A 1 234 ? 10.319 5.410 6.232 1.00 74.06 234 LEU A N 1
ATOM 1793 C CA . LEU A 1 234 ? 8.886 5.244 5.947 1.00 74.06 234 LEU A CA 1
ATOM 1794 C C . LEU A 1 234 ? 8.494 3.760 5.848 1.00 74.06 234 LEU A C 1
ATOM 1796 O O . LEU A 1 234 ? 7.394 3.373 6.253 1.00 74.06 234 LEU A O 1
ATOM 1800 N N . GLY A 1 235 ? 9.385 2.921 5.314 1.00 75.56 235 GLY A N 1
ATOM 1801 C CA . GLY A 1 235 ? 9.222 1.471 5.272 1.00 75.56 235 GLY A CA 1
ATOM 1802 C C . GLY A 1 235 ? 9.198 0.842 6.667 1.00 75.56 235 GLY A C 1
ATOM 1803 O O . GLY A 1 235 ? 8.345 -0.005 6.936 1.00 75.56 235 GLY A O 1
ATOM 1804 N N . GLU A 1 236 ? 10.076 1.286 7.566 1.00 72.12 236 GLU A N 1
ATOM 1805 C CA . GLU A 1 236 ? 10.110 0.861 8.972 1.00 72.12 236 GLU A CA 1
ATOM 1806 C C . GLU A 1 236 ? 8.834 1.276 9.715 1.00 72.12 236 GLU A C 1
ATOM 1808 O O . GLU A 1 236 ? 8.180 0.424 10.329 1.00 72.12 236 GLU A O 1
ATOM 1813 N N . ALA A 1 237 ? 8.396 2.529 9.544 1.00 70.00 237 ALA A N 1
ATOM 1814 C CA . ALA A 1 237 ? 7.131 3.018 10.085 1.00 70.00 237 ALA A CA 1
ATOM 1815 C C . ALA A 1 237 ? 5.942 2.181 9.579 1.00 70.00 237 ALA A C 1
ATOM 1817 O O . ALA A 1 237 ? 5.068 1.789 10.355 1.00 70.00 237 ALA A O 1
ATOM 1818 N N . ARG A 1 238 ? 5.924 1.824 8.285 1.00 83.75 238 ARG A N 1
ATOM 1819 C CA . ARG A 1 238 ? 4.888 0.959 7.693 1.00 83.75 238 ARG A CA 1
ATOM 1820 C C . ARG A 1 238 ? 4.846 -0.411 8.375 1.00 83.75 238 ARG A C 1
ATOM 1822 O O . ARG A 1 238 ? 3.756 -0.904 8.670 1.00 83.75 238 ARG A O 1
ATOM 1829 N N . VAL A 1 239 ? 6.005 -1.021 8.631 1.00 73.81 239 VAL A N 1
ATOM 1830 C CA . VAL A 1 239 ? 6.104 -2.313 9.332 1.00 73.81 239 VAL A CA 1
ATOM 1831 C C . VAL A 1 239 ? 5.621 -2.190 10.780 1.00 73.81 239 VAL A C 1
ATOM 1833 O O . VAL A 1 239 ? 4.863 -3.047 11.233 1.00 73.81 239 VAL A O 1
ATOM 1836 N N . ALA A 1 240 ? 5.987 -1.119 11.489 1.00 71.12 240 ALA A N 1
ATOM 1837 C CA . ALA A 1 240 ? 5.527 -0.872 12.856 1.00 71.12 240 ALA A CA 1
ATOM 1838 C C . ALA A 1 240 ? 3.995 -0.734 12.932 1.00 71.12 240 ALA A C 1
ATOM 1840 O O . ALA A 1 240 ? 3.362 -1.371 13.771 1.00 71.12 240 ALA A O 1
ATOM 1841 N N . LEU A 1 241 ? 3.371 -0.001 12.003 1.00 77.44 241 LEU A N 1
ATOM 1842 C CA . LEU A 1 241 ? 1.908 0.113 11.934 1.00 77.44 241 LEU A CA 1
ATOM 1843 C C . LEU A 1 241 ? 1.226 -1.221 11.596 1.00 77.44 241 LEU A C 1
ATOM 1845 O O . LEU A 1 241 ? 0.158 -1.523 12.123 1.00 77.44 241 LEU A O 1
ATOM 1849 N N . GLN A 1 242 ? 1.831 -2.054 10.743 1.00 79.69 242 GLN A N 1
ATOM 1850 C CA . GLN A 1 242 ? 1.324 -3.410 10.499 1.00 79.69 242 GLN A CA 1
ATOM 1851 C C . GLN A 1 242 ? 1.393 -4.280 11.760 1.00 79.69 242 GLN A C 1
ATOM 1853 O O . GLN A 1 242 ? 0.489 -5.079 11.997 1.00 79.69 242 GLN A O 1
ATOM 1858 N N . GLN A 1 243 ? 2.445 -4.137 12.568 1.00 72.00 243 GLN A N 1
ATOM 1859 C CA . GLN A 1 243 ? 2.563 -4.834 13.849 1.00 72.00 243 GLN A CA 1
ATOM 1860 C C . GLN A 1 243 ? 1.527 -4.327 14.856 1.00 72.00 243 GLN A C 1
ATOM 1862 O O . GLN A 1 243 ? 0.860 -5.155 15.470 1.00 72.00 243 GLN A O 1
ATOM 1867 N N . ALA A 1 244 ? 1.314 -3.011 14.942 1.00 73.50 244 ALA A N 1
ATOM 1868 C CA . ALA A 1 244 ? 0.274 -2.407 15.774 1.00 73.50 244 ALA A CA 1
ATOM 1869 C C . ALA A 1 244 ? -1.119 -2.978 15.454 1.00 73.50 244 ALA A C 1
ATOM 1871 O O . ALA A 1 244 ? -1.804 -3.454 16.355 1.00 73.50 244 ALA A O 1
ATOM 1872 N N . LEU A 1 245 ? -1.482 -3.059 14.165 1.00 76.44 245 LEU A N 1
ATOM 1873 C CA . LEU A 1 245 ? -2.742 -3.681 13.738 1.00 76.44 245 LEU A CA 1
ATOM 1874 C C . LEU A 1 245 ? -2.814 -5.166 14.101 1.00 76.44 245 LEU A C 1
ATOM 1876 O O . LEU A 1 245 ? -3.871 -5.647 14.477 1.00 76.44 245 LEU A O 1
ATOM 1880 N N . ARG A 1 246 ? -1.712 -5.921 14.011 1.00 74.00 246 ARG A N 1
ATOM 1881 C CA . ARG A 1 246 ? -1.714 -7.341 14.410 1.00 74.00 246 ARG A CA 1
ATOM 1882 C C . ARG A 1 246 ? -1.910 -7.525 15.913 1.00 74.00 246 ARG A C 1
ATOM 1884 O O . ARG A 1 246 ? -2.542 -8.502 16.307 1.00 74.00 246 ARG A O 1
ATOM 1891 N N . VAL A 1 247 ? -1.332 -6.648 16.735 1.00 71.94 247 VAL A N 1
ATOM 1892 C CA . VAL A 1 247 ? -1.524 -6.664 18.193 1.00 71.94 247 VAL A CA 1
ATOM 1893 C C . VAL A 1 247 ? -2.979 -6.366 18.522 1.00 71.94 247 VAL A C 1
ATOM 1895 O O . VAL A 1 247 ? -3.589 -7.119 19.276 1.00 71.94 247 VAL A O 1
ATOM 1898 N N . ASP A 1 248 ? -3.541 -5.336 17.896 1.00 71.62 248 ASP A N 1
ATOM 1899 C CA . ASP A 1 248 ? -4.936 -4.959 18.093 1.00 71.62 248 ASP A CA 1
ATOM 1900 C C . ASP A 1 248 ? -5.914 -6.044 17.611 1.00 71.62 248 ASP A C 1
ATOM 1902 O O . ASP A 1 248 ? -6.790 -6.483 18.350 1.00 71.62 248 ASP A O 1
ATOM 1906 N N . MET A 1 249 ? -5.678 -6.623 16.430 1.00 64.88 249 MET A N 1
ATOM 1907 C CA . MET A 1 249 ? -6.494 -7.722 15.903 1.00 64.88 249 MET A CA 1
ATOM 1908 C C . MET A 1 249 ? -6.487 -8.962 16.807 1.00 64.88 249 MET A C 1
ATOM 1910 O O . MET A 1 249 ? -7.491 -9.670 16.871 1.00 64.88 249 MET A O 1
ATOM 1914 N N . LYS A 1 250 ? -5.385 -9.231 17.523 1.00 66.38 250 LYS A N 1
ATOM 1915 C CA . LYS A 1 250 ? -5.341 -10.293 18.544 1.00 66.38 250 LYS A CA 1
ATOM 1916 C C . LYS A 1 250 ? -6.161 -9.947 19.790 1.00 66.38 250 LYS A C 1
ATOM 1918 O O . LYS A 1 250 ? -6.584 -10.869 20.480 1.00 66.38 250 LYS A O 1
ATOM 1923 N N . ALA A 1 251 ? -6.360 -8.663 20.077 1.00 58.41 251 ALA A N 1
ATOM 1924 C CA . ALA A 1 251 ? -7.124 -8.185 21.223 1.00 58.41 251 ALA A CA 1
ATOM 1925 C C . ALA A 1 251 ? -8.631 -8.046 20.928 1.00 58.41 251 ALA A C 1
ATOM 1927 O O . ALA A 1 251 ? -9.435 -8.317 21.815 1.00 58.41 251 ALA A O 1
ATOM 1928 N N . VAL A 1 252 ? -9.019 -7.663 19.703 1.00 54.50 252 VAL A N 1
ATOM 1929 C CA . VAL A 1 252 ? -10.399 -7.233 19.379 1.00 54.50 252 VAL A CA 1
ATOM 1930 C C . VAL A 1 252 ? -11.122 -8.154 18.376 1.00 54.50 252 VAL A C 1
ATOM 1932 O O . VAL A 1 252 ? -12.344 -8.127 18.268 1.00 54.50 252 VAL A O 1
ATOM 1935 N N . GLY A 1 253 ? -10.417 -9.049 17.674 1.00 47.75 253 GLY A N 1
ATOM 1936 C CA . GLY A 1 253 ? -11.044 -10.103 16.862 1.00 47.75 253 GLY A CA 1
ATOM 1937 C C . GLY A 1 253 ? -11.585 -9.691 15.480 1.00 47.75 253 GLY A C 1
ATOM 1938 O O . GLY A 1 253 ? -11.975 -10.579 14.726 1.00 47.75 253 GLY A O 1
ATOM 1939 N N . ALA A 1 254 ? -11.564 -8.408 15.093 1.00 48.22 254 ALA A N 1
ATOM 1940 C CA . ALA A 1 254 ? -11.728 -7.957 13.700 1.00 48.22 254 ALA A CA 1
ATOM 1941 C C . ALA A 1 254 ? -11.258 -6.491 13.503 1.00 48.22 254 ALA A C 1
ATOM 1943 O O . ALA A 1 254 ? -11.467 -5.677 14.397 1.00 48.22 254 ALA A O 1
ATOM 1944 N N . PRO A 1 255 ? -10.665 -6.125 12.349 1.00 45.41 255 PRO A N 1
ATOM 1945 C CA . PRO A 1 255 ? -10.082 -4.798 12.112 1.00 45.41 255 PRO A CA 1
ATOM 1946 C C . PRO A 1 255 ? -11.084 -3.741 11.568 1.00 45.41 255 PRO A C 1
ATOM 1948 O O . PRO A 1 255 ? -11.902 -4.039 10.694 1.00 45.41 255 PRO A O 1
ATOM 1951 N N . PRO A 1 256 ? -10.990 -2.464 11.995 1.00 49.06 256 PRO A N 1
ATOM 1952 C CA . PRO A 1 256 ? -11.763 -1.344 11.427 1.00 49.06 256 PRO A CA 1
ATOM 1953 C C . PRO A 1 256 ? -11.317 -0.916 10.020 1.00 49.06 256 PRO A C 1
ATOM 1955 O O . PRO A 1 256 ? -10.475 -1.554 9.401 1.00 49.06 256 PRO A O 1
ATOM 1958 N N . SER A 1 257 ? -11.935 0.131 9.464 1.00 43.91 257 SER A N 1
ATOM 1959 C CA . SER A 1 257 ? -11.784 0.602 8.074 1.00 43.91 257 SER A CA 1
ATOM 1960 C C . SER A 1 257 ? -10.876 1.802 7.844 1.00 43.91 257 SER A C 1
ATOM 1962 O O . SER A 1 257 ? -10.894 2.731 8.650 1.00 43.91 257 SER A O 1
ATOM 1964 N N . VAL A 1 258 ? -10.235 1.878 6.672 1.00 44.31 258 VAL A N 1
ATOM 1965 C CA . VAL A 1 258 ? -9.405 3.016 6.250 1.00 44.31 258 VAL A CA 1
ATOM 1966 C C . VAL A 1 258 ? -10.290 4.120 5.636 1.00 44.31 258 VAL A C 1
ATOM 1968 O O . VAL A 1 258 ? -11.144 3.853 4.816 1.00 44.31 258 VAL A O 1
ATOM 1971 N N . PRO A 1 259 ? -10.149 5.403 5.942 1.00 38.69 259 PRO A N 1
ATOM 1972 C CA . PRO A 1 259 ? -10.849 6.458 5.216 1.00 38.69 259 PRO A CA 1
ATOM 1973 C C . PRO A 1 259 ? -10.066 6.954 3.997 1.00 38.69 259 PRO A C 1
ATOM 1975 O O . PRO A 1 259 ? -8.846 6.819 3.900 1.00 38.69 259 PRO A O 1
ATOM 1978 N N . ASP A 1 260 ? -10.830 7.539 3.076 1.00 39.69 260 ASP A N 1
ATOM 1979 C CA . ASP A 1 260 ? -10.421 8.033 1.764 1.00 39.69 260 ASP A CA 1
ATOM 1980 C C . ASP A 1 260 ? -9.276 9.056 1.826 1.00 39.69 260 ASP A C 1
ATOM 1982 O O . ASP A 1 260 ? -9.317 10.017 2.597 1.00 39.69 260 ASP A O 1
ATOM 1986 N N . ILE A 1 261 ? -8.271 8.884 0.968 1.00 48.09 261 ILE A N 1
ATOM 1987 C CA . ILE A 1 261 ? -7.241 9.892 0.729 1.00 48.09 261 ILE A CA 1
ATOM 1988 C C . ILE A 1 261 ? -7.220 10.150 -0.782 1.00 48.09 261 ILE A C 1
ATOM 1990 O O . ILE A 1 261 ? -6.745 9.310 -1.547 1.00 48.09 261 ILE A O 1
ATOM 1994 N N . ASP A 1 262 ? -7.688 11.320 -1.214 1.00 43.69 262 ASP A N 1
ATOM 1995 C CA . ASP A 1 262 ? -7.727 11.745 -2.620 1.00 43.69 262 ASP A CA 1
ATOM 1996 C C . ASP A 1 262 ? -6.339 11.661 -3.298 1.00 43.69 262 ASP A C 1
ATOM 1998 O O . ASP A 1 262 ? -5.349 12.170 -2.765 1.00 43.69 262 ASP A O 1
ATOM 2002 N N . ARG A 1 263 ? -6.252 10.957 -4.440 1.00 52.31 263 ARG A N 1
ATOM 2003 C CA . ARG A 1 263 ? -5.033 10.719 -5.256 1.00 52.31 263 ARG A CA 1
ATOM 2004 C C . ARG A 1 263 ? -5.025 11.483 -6.579 1.00 52.31 263 ARG A C 1
ATOM 2006 O O . ARG A 1 263 ? -4.048 11.379 -7.321 1.00 52.31 263 ARG A O 1
ATOM 2013 N N . SER A 1 264 ? -6.081 12.230 -6.888 1.00 44.31 264 SER A N 1
ATOM 2014 C CA . SER A 1 264 ? -6.271 12.880 -8.191 1.00 44.31 264 SER A CA 1
ATOM 2015 C C . SER A 1 264 ? -5.155 13.881 -8.548 1.00 44.31 264 SER A C 1
ATOM 2017 O O . SER A 1 264 ? -4.840 14.051 -9.726 1.00 44.31 264 SER A O 1
ATOM 2019 N N . GLY A 1 265 ? -4.462 14.447 -7.550 1.00 47.12 265 GLY A N 1
ATOM 2020 C CA . GLY A 1 265 ? -3.335 15.372 -7.735 1.00 47.12 265 GLY A CA 1
ATOM 2021 C C . GLY A 1 265 ? -1.996 14.759 -8.186 1.00 47.12 265 GLY A C 1
ATOM 2022 O O . GLY A 1 265 ? -1.116 15.495 -8.614 1.00 47.12 265 GLY A O 1
ATOM 2023 N N . LEU A 1 266 ? -1.817 13.431 -8.149 1.00 48.44 266 LEU A N 1
ATOM 2024 C CA . LEU A 1 266 ? -0.509 12.779 -8.387 1.00 48.44 266 LEU A CA 1
ATOM 2025 C C . LEU A 1 266 ? -0.099 12.657 -9.868 1.00 48.44 266 LEU A C 1
ATOM 2027 O O . LEU A 1 266 ? 0.974 12.144 -10.176 1.00 48.44 266 LEU A O 1
ATOM 2031 N N . ARG A 1 267 ? -0.960 13.052 -10.813 1.00 47.22 267 ARG A N 1
ATOM 2032 C CA . ARG A 1 267 ? -0.818 12.669 -12.233 1.00 47.22 267 ARG A CA 1
ATOM 2033 C C . ARG A 1 267 ? -0.061 13.661 -13.122 1.00 47.22 267 ARG A C 1
ATOM 2035 O O . ARG A 1 267 ? 0.111 13.374 -14.305 1.00 47.22 267 ARG A O 1
ATOM 2042 N N . LYS A 1 268 ? 0.419 14.791 -12.597 1.00 48.66 268 LYS A N 1
ATOM 2043 C CA . LYS A 1 268 ? 1.193 15.777 -13.375 1.00 48.66 268 LYS A CA 1
ATOM 2044 C C . LYS A 1 268 ? 2.196 16.543 -12.508 1.00 48.66 268 LYS A C 1
ATOM 2046 O O . LYS A 1 268 ? 1.944 17.702 -12.217 1.00 48.66 26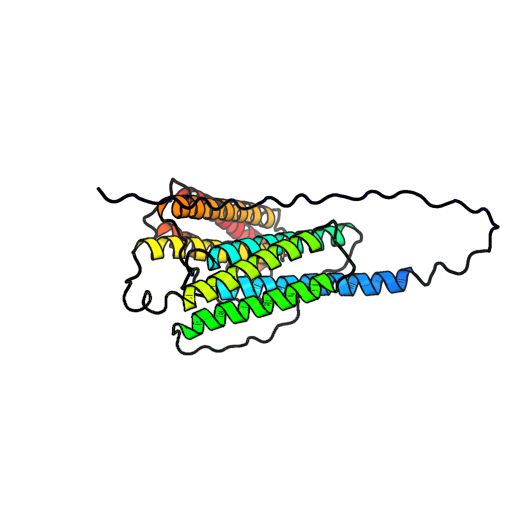8 LYS A O 1
ATOM 2051 N N . GLN A 1 269 ? 3.325 15.957 -12.110 1.00 44.34 269 GLN A N 1
ATOM 2052 C CA . GLN A 1 269 ? 4.382 16.754 -11.464 1.00 44.34 269 GLN A CA 1
ATOM 2053 C C . GLN A 1 269 ? 5.767 16.415 -12.008 1.00 44.34 269 GLN A C 1
ATOM 2055 O O . GLN A 1 269 ? 6.427 15.461 -11.611 1.00 44.34 269 GLN A O 1
ATOM 2060 N N . SER A 1 270 ? 6.204 17.259 -12.939 1.00 44.47 270 SER A N 1
ATOM 2061 C CA . SER A 1 270 ? 7.571 17.396 -13.437 1.00 44.47 270 SER A CA 1
ATOM 2062 C C . SER A 1 270 ? 8.467 18.213 -12.489 1.00 44.47 270 SER A C 1
ATOM 2064 O O . SER A 1 270 ? 9.462 18.783 -12.928 1.00 44.47 270 SER A O 1
ATOM 2066 N N . ALA A 1 271 ? 8.154 18.266 -11.192 1.00 58.88 271 ALA A N 1
ATOM 2067 C CA . ALA A 1 271 ? 8.962 18.952 -10.191 1.00 58.88 271 ALA A CA 1
ATOM 2068 C C . ALA A 1 271 ? 9.209 18.028 -8.990 1.00 58.88 271 ALA A C 1
ATOM 2070 O O . ALA A 1 271 ? 8.433 17.970 -8.044 1.00 58.88 271 ALA A O 1
ATOM 2071 N N . SER A 1 272 ? 10.339 17.323 -9.040 1.00 63.66 272 SER A N 1
ATOM 2072 C CA . SER A 1 272 ? 10.982 16.571 -7.945 1.00 63.66 272 SER A CA 1
ATOM 2073 C C . SER A 1 272 ? 10.800 17.234 -6.558 1.00 63.66 272 SER A C 1
ATOM 2075 O O . SER A 1 272 ? 10.523 16.580 -5.557 1.00 63.66 272 SER A O 1
ATOM 2077 N N . ASN A 1 273 ? 10.875 18.567 -6.507 1.00 74.81 273 ASN A N 1
ATOM 2078 C CA . ASN A 1 273 ? 10.776 19.359 -5.280 1.00 74.81 273 ASN A CA 1
ATOM 2079 C C . ASN A 1 273 ? 9.344 19.417 -4.718 1.00 74.81 273 ASN A C 1
ATOM 2081 O O . ASN A 1 273 ? 9.154 19.293 -3.511 1.00 74.81 273 ASN A O 1
ATOM 2085 N N . GLU A 1 274 ? 8.332 19.529 -5.583 1.00 73.25 274 GLU A N 1
ATOM 2086 C CA . GLU A 1 274 ? 6.919 19.513 -5.176 1.00 73.25 274 GLU A CA 1
ATOM 2087 C C . GLU A 1 274 ? 6.540 18.156 -4.568 1.00 73.25 274 GLU A C 1
ATOM 2089 O O . GLU A 1 274 ? 5.762 18.095 -3.613 1.00 73.25 274 GLU A O 1
ATOM 2094 N N . ASN A 1 275 ? 7.145 17.071 -5.068 1.00 72.31 275 ASN A N 1
ATOM 2095 C CA . ASN A 1 275 ? 6.983 15.738 -4.494 1.00 72.31 275 ASN A CA 1
ATOM 2096 C C . ASN A 1 275 ? 7.577 15.665 -3.083 1.00 72.31 275 ASN A C 1
ATOM 2098 O O . ASN A 1 275 ? 6.919 15.139 -2.188 1.00 72.31 275 ASN A O 1
ATOM 2102 N N . LEU A 1 276 ? 8.775 16.217 -2.848 1.00 78.25 276 LEU A N 1
ATOM 2103 C CA . LEU A 1 276 ? 9.376 16.263 -1.507 1.00 78.25 276 LEU A CA 1
ATOM 2104 C C . LEU A 1 276 ? 8.497 17.041 -0.516 1.00 78.25 276 LEU A C 1
ATOM 2106 O O . LEU A 1 276 ? 8.252 16.569 0.595 1.00 78.25 276 LEU A O 1
ATOM 2110 N N . GLU A 1 277 ? 7.961 18.194 -0.922 1.00 80.94 277 GLU A N 1
ATOM 2111 C CA . GLU A 1 277 ? 7.037 18.976 -0.093 1.00 80.94 277 GLU A CA 1
ATOM 2112 C C . GLU A 1 277 ? 5.728 18.228 0.186 1.00 80.94 277 GLU A C 1
ATOM 2114 O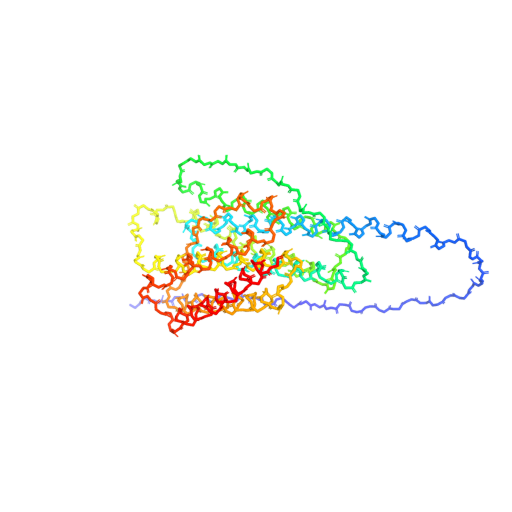 O . GLU A 1 277 ? 5.238 18.216 1.319 1.00 80.94 277 GLU A O 1
ATOM 2119 N N . LEU A 1 278 ? 5.155 17.575 -0.828 1.00 77.19 278 LEU A N 1
ATOM 2120 C CA . LEU A 1 278 ? 3.926 16.800 -0.680 1.00 77.19 278 LEU A CA 1
ATOM 2121 C C . LEU A 1 278 ? 4.129 15.586 0.234 1.00 77.19 278 LEU A C 1
ATOM 2123 O O . LEU A 1 278 ? 3.302 15.336 1.114 1.00 77.19 278 LEU A O 1
ATOM 2127 N N . VAL A 1 279 ? 5.244 14.870 0.077 1.00 77.50 279 VAL A N 1
ATOM 2128 C CA . VAL A 1 279 ? 5.633 13.765 0.958 1.00 77.50 279 VAL A CA 1
ATOM 2129 C C . VAL A 1 279 ? 5.814 14.267 2.393 1.00 77.50 279 VAL A C 1
ATOM 2131 O O . VAL A 1 279 ? 5.294 13.643 3.318 1.00 77.50 279 VAL A O 1
ATOM 2134 N N . ASN A 1 280 ? 6.467 15.415 2.597 1.00 80.56 280 ASN A N 1
ATOM 2135 C CA . ASN A 1 280 ? 6.639 16.005 3.928 1.00 80.56 280 ASN A CA 1
ATOM 2136 C C . ASN A 1 280 ? 5.289 16.373 4.569 1.00 80.56 280 ASN A C 1
ATOM 2138 O O . ASN A 1 280 ? 5.073 16.090 5.748 1.00 80.56 280 ASN A O 1
ATOM 2142 N N . ARG A 1 281 ? 4.333 16.906 3.791 1.00 79.69 281 ARG A N 1
ATOM 2143 C CA . ARG A 1 281 ? 2.955 17.147 4.261 1.00 79.69 281 ARG A CA 1
ATOM 2144 C C . ARG A 1 281 ? 2.253 15.852 4.677 1.00 79.69 281 ARG A C 1
ATOM 2146 O O . ARG A 1 281 ? 1.586 15.834 5.712 1.00 79.69 281 ARG A O 1
ATOM 2153 N N . TYR A 1 282 ? 2.406 14.764 3.919 1.00 76.56 282 TYR A N 1
ATOM 2154 C CA . TYR A 1 282 ? 1.834 13.466 4.297 1.00 76.56 282 TYR A CA 1
ATOM 2155 C C . TYR A 1 282 ? 2.480 12.883 5.550 1.00 76.56 282 TYR A C 1
ATOM 2157 O O . TYR A 1 282 ? 1.759 12.432 6.439 1.00 76.56 282 TYR A O 1
ATOM 2165 N N . ALA A 1 283 ? 3.807 12.947 5.660 1.00 78.06 283 ALA A N 1
ATOM 2166 C CA . ALA A 1 283 ? 4.524 12.513 6.852 1.00 78.06 283 ALA A CA 1
ATOM 2167 C C . ALA A 1 283 ? 4.107 13.335 8.080 1.00 78.06 283 ALA A C 1
ATOM 2169 O O . ALA A 1 283 ? 3.868 12.768 9.140 1.00 78.06 283 ALA A O 1
ATOM 2170 N N . GLN A 1 284 ? 3.935 14.654 7.939 1.00 83.94 284 GLN A N 1
ATOM 2171 C CA . GLN A 1 284 ? 3.437 15.518 9.009 1.00 83.94 284 GLN A CA 1
ATOM 2172 C C . GLN A 1 284 ? 2.007 15.161 9.421 1.00 83.94 284 GLN A C 1
ATOM 2174 O O . GLN A 1 284 ? 1.737 15.052 10.614 1.00 83.94 284 GLN A O 1
ATOM 2179 N N . LYS A 1 285 ? 1.104 14.935 8.459 1.00 74.69 285 LYS A N 1
ATOM 2180 C CA . LYS A 1 285 ? -0.278 14.532 8.751 1.00 74.69 285 LYS A CA 1
ATOM 2181 C C . LYS A 1 285 ? -0.321 13.194 9.491 1.00 74.69 285 LYS A C 1
ATOM 2183 O O . LYS A 1 285 ? -0.996 13.095 10.508 1.00 74.69 285 LYS A O 1
ATOM 2188 N N . ALA A 1 286 ? 0.445 12.207 9.027 1.00 75.81 286 ALA A N 1
ATOM 2189 C CA . ALA A 1 286 ? 0.623 10.920 9.697 1.00 75.81 286 ALA A CA 1
ATOM 2190 C C . ALA A 1 286 ? 1.116 11.092 11.149 1.00 75.81 286 ALA A C 1
ATOM 2192 O O . ALA A 1 286 ? 0.577 10.483 12.068 1.00 75.81 286 ALA A O 1
ATOM 2193 N N . LEU A 1 287 ? 2.083 11.985 11.370 1.00 81.69 287 LEU A N 1
ATOM 2194 C CA . LEU A 1 287 ? 2.632 12.290 12.692 1.00 81.69 287 LEU A CA 1
ATOM 2195 C C . LEU A 1 287 ? 1.584 12.917 13.621 1.00 81.69 287 LEU A C 1
ATOM 2197 O O . LEU A 1 287 ? 1.415 12.448 14.741 1.00 81.69 287 LEU A O 1
ATOM 2201 N N . SER A 1 288 ? 0.836 13.918 13.144 1.00 80.50 288 SER A N 1
ATOM 2202 C CA . SER A 1 288 ? -0.241 14.553 13.915 1.00 80.50 288 SER A CA 1
ATOM 2203 C C . SER A 1 288 ? -1.343 13.563 14.292 1.00 80.50 288 SER A C 1
ATOM 2205 O O . SER A 1 288 ? -1.869 13.621 15.399 1.00 80.50 288 SER A O 1
ATOM 2207 N N . MET A 1 289 ? -1.667 12.631 13.393 1.00 74.44 289 MET A N 1
ATOM 2208 C CA . MET A 1 289 ? -2.656 11.587 13.650 1.00 74.44 289 MET A CA 1
ATOM 2209 C C . MET A 1 289 ? -2.198 10.598 14.720 1.00 74.44 289 MET A C 1
ATOM 2211 O O . MET A 1 289 ? -2.975 10.282 15.614 1.00 74.44 289 MET A O 1
ATOM 2215 N N . LEU A 1 290 ? -0.943 10.143 14.661 1.00 82.31 290 LEU A N 1
ATOM 2216 C CA . LEU A 1 290 ? -0.391 9.256 15.686 1.00 82.31 290 LEU A CA 1
ATOM 2217 C C . LEU A 1 290 ? -0.211 9.976 17.029 1.00 82.31 290 LEU A C 1
ATOM 2219 O O . LEU A 1 290 ? -0.430 9.375 18.068 1.00 82.31 290 LEU A O 1
ATOM 2223 N N . GLN A 1 291 ? 0.165 11.256 17.039 1.00 87.38 291 GLN A N 1
ATOM 2224 C CA . GLN A 1 291 ? 0.322 12.027 18.280 1.00 87.38 291 GLN A CA 1
ATOM 2225 C C . GLN A 1 291 ? -1.006 12.327 18.979 1.00 87.38 291 GLN A C 1
ATOM 2227 O O . GLN A 1 291 ? -1.033 12.435 20.201 1.00 87.38 291 GLN A O 1
ATOM 2232 N N . GLY A 1 292 ? -2.090 12.484 18.215 1.00 74.06 292 GLY A N 1
ATOM 2233 C CA . GLY A 1 292 ? -3.433 12.681 18.761 1.00 74.06 292 GLY A CA 1
ATOM 2234 C C . GLY A 1 292 ? -4.090 11.395 19.259 1.00 74.06 292 GLY A C 1
ATOM 2235 O O . GLY A 1 292 ? -5.163 11.458 19.856 1.00 74.06 292 GLY A O 1
ATOM 2236 N N . ASP A 1 293 ? -3.476 10.239 19.007 1.00 76.75 293 ASP A N 1
ATOM 2237 C CA . ASP A 1 293 ? -4.003 8.955 19.433 1.00 76.75 293 ASP A CA 1
ATOM 2238 C C . ASP A 1 293 ? -3.560 8.616 20.864 1.00 76.75 293 ASP A C 1
ATOM 2240 O O . ASP A 1 293 ? -2.385 8.737 21.210 1.00 76.75 293 ASP A O 1
ATOM 2244 N N . ALA A 1 294 ? -4.495 8.165 21.700 1.00 73.94 294 ALA A N 1
ATOM 2245 C CA . ALA A 1 294 ? -4.227 7.786 23.085 1.00 73.94 294 ALA A CA 1
ATOM 2246 C C . ALA A 1 294 ? -3.625 6.376 23.193 1.00 73.94 294 ALA A C 1
ATOM 2248 O O . ALA A 1 294 ? -2.818 6.121 24.091 1.00 73.94 294 ALA A O 1
ATOM 2249 N N . HIS A 1 295 ? -3.930 5.479 22.250 1.00 71.19 295 HIS A N 1
ATOM 2250 C CA . HIS A 1 295 ? -3.536 4.072 22.329 1.00 71.19 295 HIS A CA 1
ATOM 2251 C C . HIS A 1 295 ? -2.143 3.823 21.729 1.00 71.19 295 HIS A C 1
ATOM 2253 O O . HIS A 1 295 ? -1.887 4.192 20.589 1.00 71.19 295 HIS A O 1
ATOM 2259 N N . ASP A 1 296 ? -1.209 3.231 22.485 1.00 72.62 296 ASP A N 1
ATOM 2260 C CA . ASP A 1 296 ? 0.194 3.058 22.043 1.00 72.62 296 ASP A CA 1
ATOM 2261 C C . ASP A 1 296 ? 0.472 1.694 21.382 1.00 72.62 296 ASP A C 1
ATOM 2263 O O . ASP A 1 296 ? 1.562 1.444 20.864 1.00 72.62 296 ASP A O 1
ATOM 2267 N N . TYR A 1 297 ? -0.524 0.801 21.371 1.00 74.88 297 TYR A N 1
ATOM 2268 C CA . TYR A 1 297 ? -0.461 -0.505 20.704 1.00 74.88 297 TYR A CA 1
ATOM 2269 C C . TYR A 1 297 ? 0.758 -1.346 21.107 1.00 74.88 297 TYR A C 1
ATOM 2271 O O . TYR A 1 297 ? 1.379 -1.997 20.272 1.00 74.88 297 TYR A O 1
ATOM 2279 N N . GLY A 1 298 ? 1.136 -1.312 22.387 1.00 75.62 298 GLY A N 1
ATOM 2280 C CA . GLY A 1 298 ? 2.320 -2.021 22.882 1.00 75.62 298 GLY A CA 1
ATOM 2281 C C . GLY A 1 298 ? 3.654 -1.398 22.449 1.00 75.62 298 GLY A C 1
ATOM 2282 O O . GLY A 1 298 ? 4.629 -2.125 22.275 1.00 75.62 298 GLY A O 1
ATOM 2283 N N . GLY A 1 299 ? 3.706 -0.077 22.244 1.00 77.25 299 GLY A N 1
ATOM 2284 C CA . GLY A 1 299 ? 4.925 0.666 21.897 1.00 77.25 299 GLY A CA 1
ATOM 2285 C C . GLY A 1 299 ? 5.120 0.921 20.401 1.00 77.25 299 GLY A C 1
ATOM 2286 O O . GLY A 1 299 ? 6.015 1.673 20.005 1.00 77.25 299 GLY A O 1
ATOM 2287 N N . TYR A 1 300 ? 4.298 0.318 19.537 1.00 73.50 300 TYR A N 1
ATOM 2288 C CA . TYR A 1 300 ? 4.456 0.446 18.086 1.00 73.50 300 TYR A CA 1
ATOM 2289 C C . TYR A 1 300 ? 4.068 1.826 17.555 1.00 73.50 300 TYR A C 1
ATOM 2291 O O . TYR A 1 300 ? 4.657 2.272 16.567 1.00 73.50 300 TYR A O 1
ATOM 2299 N N . ARG A 1 301 ? 3.138 2.533 18.215 1.00 84.06 301 ARG A N 1
ATOM 2300 C CA . ARG A 1 301 ? 2.817 3.922 17.856 1.00 84.06 301 ARG A CA 1
ATOM 2301 C C . ARG A 1 301 ? 4.012 4.829 18.132 1.00 84.06 301 ARG A C 1
ATOM 2303 O O . ARG A 1 301 ? 4.438 5.543 17.228 1.00 84.06 301 ARG A O 1
ATOM 2310 N N . ALA A 1 302 ? 4.584 4.773 19.337 1.00 81.38 302 ALA A N 1
ATOM 2311 C CA . ALA A 1 302 ? 5.780 5.541 19.684 1.00 81.38 302 ALA A CA 1
ATOM 2312 C C . ALA A 1 302 ? 6.947 5.279 18.715 1.00 81.38 302 ALA A C 1
ATOM 2314 O O . ALA A 1 302 ? 7.586 6.223 18.246 1.00 81.38 302 ALA A O 1
ATOM 2315 N N . LYS A 1 303 ? 7.174 4.013 18.338 1.00 77.94 303 LYS A N 1
ATOM 2316 C CA . LYS A 1 303 ? 8.180 3.656 17.329 1.00 77.94 303 LYS A CA 1
ATOM 2317 C C . LYS A 1 303 ? 7.890 4.296 15.965 1.00 77.94 303 LYS A C 1
ATOM 2319 O O . LYS A 1 303 ? 8.761 4.962 15.414 1.00 77.94 303 LYS A O 1
ATOM 2324 N N . ALA A 1 304 ? 6.663 4.157 15.454 1.00 73.06 304 ALA A N 1
ATOM 2325 C CA . ALA A 1 304 ? 6.265 4.741 14.172 1.00 73.06 304 ALA A CA 1
ATOM 2326 C C . ALA A 1 304 ? 6.394 6.276 14.157 1.00 73.06 304 ALA A C 1
ATOM 2328 O O . ALA A 1 304 ? 6.779 6.845 13.137 1.00 73.06 304 ALA A O 1
ATOM 2329 N N . ILE A 1 305 ? 6.121 6.948 15.285 1.00 82.88 305 ILE A N 1
ATOM 2330 C CA . ILE A 1 305 ? 6.364 8.390 15.448 1.00 82.88 305 ILE A CA 1
ATOM 2331 C C . ILE A 1 305 ? 7.857 8.704 15.298 1.00 82.88 305 ILE A C 1
ATOM 2333 O O . ILE A 1 305 ? 8.200 9.617 14.549 1.00 82.88 305 ILE A O 1
ATOM 2337 N N . GLY A 1 306 ? 8.738 7.952 15.964 1.00 81.94 306 GLY A N 1
ATOM 2338 C CA . GLY A 1 306 ? 10.187 8.142 15.856 1.00 81.94 306 GLY A CA 1
ATOM 2339 C C . GLY A 1 306 ? 10.702 7.964 14.424 1.00 81.94 306 GLY A C 1
ATOM 2340 O O . GLY A 1 306 ? 11.461 8.798 13.931 1.00 81.94 306 GLY A O 1
ATOM 2341 N N . ASP A 1 307 ? 10.235 6.929 13.727 1.00 76.56 307 ASP A N 1
ATOM 2342 C CA . ASP A 1 307 ? 10.610 6.648 12.334 1.00 76.56 307 ASP A CA 1
ATOM 2343 C C . ASP A 1 307 ? 10.099 7.756 11.384 1.00 76.56 307 ASP A C 1
ATOM 2345 O O . ASP A 1 307 ? 10.834 8.248 10.527 1.00 76.56 307 ASP A O 1
ATOM 2349 N N . LEU A 1 308 ? 8.868 8.246 11.587 1.00 80.88 308 LEU A N 1
ATOM 2350 C CA . LEU A 1 308 ? 8.317 9.389 10.848 1.00 80.88 308 LEU A CA 1
ATOM 2351 C C . LEU A 1 308 ? 9.087 10.692 11.099 1.00 80.88 308 LEU A C 1
ATOM 2353 O O . LEU A 1 308 ? 9.251 11.492 10.178 1.00 80.88 308 LEU A O 1
ATOM 2357 N N . GLN A 1 309 ? 9.554 10.930 12.327 1.00 89.56 309 GLN A N 1
ATOM 2358 C CA . GLN A 1 309 ? 10.382 12.094 12.646 1.00 89.56 309 GLN A CA 1
ATOM 2359 C C . GLN A 1 309 ? 11.724 12.041 11.908 1.00 89.56 309 GLN A C 1
ATOM 2361 O O . GLN A 1 309 ? 12.124 13.058 11.335 1.00 89.56 309 GLN A O 1
ATOM 2366 N N . ARG A 1 310 ? 12.372 10.867 11.852 1.00 85.56 310 ARG A N 1
ATOM 2367 C CA . ARG A 1 310 ? 13.597 10.662 11.056 1.00 85.56 310 ARG A CA 1
ATOM 2368 C C . ARG A 1 310 ? 13.347 10.900 9.569 1.00 85.56 310 ARG A C 1
ATOM 2370 O O . ARG A 1 310 ? 14.009 11.750 8.980 1.00 85.56 310 ARG A O 1
ATOM 2377 N N . ALA A 1 311 ? 12.307 10.283 9.003 1.00 82.56 311 ALA A N 1
ATOM 2378 C CA . ALA A 1 311 ? 11.942 10.488 7.601 1.00 82.56 311 ALA A CA 1
ATOM 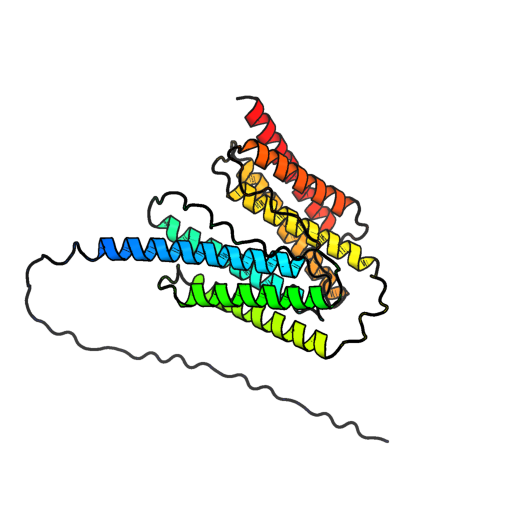2379 C C . ALA A 1 311 ? 11.712 11.975 7.270 1.00 82.56 311 ALA A C 1
ATOM 2381 O O . ALA A 1 311 ? 12.132 12.456 6.220 1.00 82.56 311 ALA A O 1
ATOM 2382 N N . ARG A 1 312 ? 11.073 12.738 8.167 1.00 94.38 312 ARG A N 1
ATOM 2383 C CA . ARG A 1 312 ? 10.882 14.187 7.981 1.00 94.38 312 ARG A CA 1
ATOM 2384 C C . ARG A 1 312 ? 12.182 14.978 8.052 1.00 94.38 312 ARG A C 1
ATOM 2386 O O . ARG A 1 312 ? 12.318 15.946 7.307 1.00 94.38 312 ARG A O 1
ATOM 2393 N N . ALA A 1 313 ? 13.118 14.595 8.917 1.00 88.25 313 ALA A N 1
ATOM 2394 C CA . ALA A 1 313 ? 14.439 15.214 8.953 1.00 88.25 313 ALA A CA 1
ATOM 2395 C C . ALA A 1 313 ? 15.166 15.028 7.609 1.00 88.25 313 ALA A C 1
ATOM 2397 O O . ALA A 1 313 ? 15.649 16.010 7.048 1.00 88.25 313 ALA A O 1
ATOM 2398 N N . GLU A 1 314 ? 15.129 13.818 7.040 1.00 88.62 314 GLU A N 1
ATOM 2399 C CA . GLU A 1 314 ? 15.700 13.513 5.718 1.00 88.62 314 GLU A CA 1
ATOM 2400 C C . GLU A 1 314 ? 15.023 14.305 4.587 1.00 88.62 314 GLU A C 1
ATOM 2402 O O . GLU A 1 314 ? 15.694 14.880 3.730 1.00 88.62 314 GLU A O 1
ATOM 2407 N N . LEU A 1 315 ? 13.689 14.411 4.599 1.00 84.12 315 LEU A N 1
ATOM 2408 C CA . LEU A 1 315 ? 12.946 15.205 3.610 1.00 84.12 315 LEU A CA 1
ATOM 2409 C C . LEU A 1 315 ? 13.285 16.699 3.697 1.00 84.12 315 LEU A C 1
ATOM 2411 O O . LEU A 1 315 ? 13.438 17.357 2.669 1.00 84.12 315 LEU A O 1
ATOM 2415 N N . ASN A 1 316 ? 13.429 17.239 4.910 1.00 90.19 316 ASN A N 1
ATOM 2416 C CA . ASN A 1 316 ? 13.835 18.628 5.109 1.00 90.19 316 ASN A CA 1
ATOM 2417 C C . ASN A 1 316 ? 15.280 18.864 4.641 1.00 90.19 316 ASN A C 1
ATOM 2419 O O . ASN A 1 316 ? 15.544 19.886 4.010 1.00 90.19 316 ASN A O 1
ATOM 2423 N N . ALA A 1 317 ? 16.195 17.922 4.896 1.00 86.56 317 ALA A N 1
ATOM 2424 C CA . ALA A 1 317 ? 17.566 17.982 4.390 1.00 86.56 317 ALA A CA 1
ATOM 2425 C C . ALA A 1 317 ? 17.600 17.953 2.852 1.00 86.56 317 ALA A C 1
ATOM 2427 O O . ALA A 1 317 ? 18.276 18.776 2.234 1.00 86.56 317 ALA A O 1
ATOM 2428 N N . ALA A 1 318 ? 16.798 17.089 2.219 1.00 80.31 318 ALA A N 1
ATOM 2429 C CA . ALA A 1 318 ? 16.654 17.047 0.765 1.00 80.31 318 ALA A CA 1
ATOM 2430 C C . ALA A 1 318 ? 16.120 18.374 0.189 1.00 80.31 318 ALA A C 1
ATOM 2432 O O . ALA A 1 318 ? 16.647 18.865 -0.809 1.00 80.31 318 ALA A O 1
ATOM 2433 N N . LEU A 1 319 ? 15.120 18.990 0.832 1.00 85.38 319 LEU A N 1
ATOM 2434 C CA . LEU A 1 319 ? 14.590 20.303 0.438 1.00 85.38 319 LEU A CA 1
ATOM 2435 C C . LEU A 1 319 ? 15.633 21.423 0.589 1.00 85.38 319 LEU A C 1
ATOM 2437 O O . LEU A 1 319 ? 15.751 22.278 -0.287 1.00 85.38 319 LEU A O 1
ATOM 2441 N N . GLN A 1 320 ? 16.428 21.413 1.662 1.00 87.06 320 GLN A N 1
ATOM 2442 C CA . GLN A 1 320 ? 17.524 22.373 1.841 1.00 87.06 320 GLN A CA 1
ATOM 2443 C C . GLN A 1 320 ? 18.607 22.205 0.774 1.00 87.06 320 GLN A C 1
ATOM 2445 O O . GLN A 1 320 ? 19.054 23.197 0.204 1.00 87.06 320 GLN A O 1
ATOM 2450 N N . TYR A 1 321 ? 18.990 20.962 0.473 1.00 85.06 321 TYR A N 1
ATOM 2451 C CA . TYR A 1 321 ? 19.962 20.650 -0.573 1.00 85.06 321 TYR A CA 1
ATOM 2452 C C . TYR A 1 321 ? 19.519 21.179 -1.941 1.00 85.06 321 TYR A C 1
ATOM 2454 O O . TYR A 1 321 ? 20.321 21.725 -2.695 1.00 85.06 321 TYR A O 1
ATOM 2462 N N . VAL A 1 322 ? 18.229 21.039 -2.252 1.00 82.44 322 VAL A N 1
ATOM 2463 C CA . VAL A 1 322 ? 17.626 21.590 -3.467 1.00 82.44 322 VAL A CA 1
ATOM 2464 C C . VAL A 1 322 ? 17.735 23.114 -3.515 1.00 82.44 322 VAL A C 1
ATOM 2466 O O . VAL A 1 322 ? 18.071 23.643 -4.565 1.00 82.44 322 VAL A O 1
ATOM 2469 N N . ASN A 1 323 ? 17.486 23.811 -2.404 1.00 79.62 323 ASN A N 1
ATOM 2470 C CA . ASN A 1 323 ? 17.485 25.279 -2.354 1.00 79.62 323 ASN A CA 1
ATOM 2471 C C . ASN A 1 323 ? 18.887 25.911 -2.413 1.00 79.62 323 ASN A C 1
ATOM 2473 O O . ASN A 1 323 ? 19.004 27.119 -2.597 1.00 79.62 323 ASN A O 1
ATOM 2477 N N . GLN A 1 324 ? 19.945 25.122 -2.215 1.00 81.19 324 GLN A N 1
ATOM 2478 C CA . GLN A 1 324 ? 21.339 25.580 -2.281 1.00 81.19 324 GLN A CA 1
ATOM 2479 C C . GLN A 1 324 ? 21.949 25.481 -3.690 1.00 81.19 324 GLN A C 1
ATOM 2481 O O . GLN A 1 324 ? 23.099 25.881 -3.878 1.00 81.19 324 GLN A O 1
ATOM 2486 N N . ARG A 1 325 ? 21.218 24.919 -4.659 1.00 64.50 325 ARG A N 1
ATOM 2487 C CA . ARG A 1 325 ? 21.644 24.750 -6.054 1.00 64.50 325 ARG A CA 1
ATOM 2488 C C . ARG A 1 325 ? 20.881 25.675 -6.984 1.00 64.50 325 ARG A C 1
ATOM 2490 O O . ARG A 1 325 ? 21.514 26.101 -7.973 1.00 64.50 325 ARG A O 1
#

Radius of gyration: 24.31 Å; chains: 1; bounding box: 54×65×75 Å

Sequence (325 aa):
MQRFGVLTLAAGVAAFVAATGAANAEQPGAPAVSARHIRTDRDNSSRQVRSDRNIQFTRGYVEKAIDKLQRGQRDYGGHRAAAVAALVQAREDLRSALNSDRGREGMRPLPPPPAFPDIDRSGMMNQNASNETIESSRGYIEKAIDMLQGDAGDYGGYRLKAIADLRRARADLVAALQYAQQHPDRDRGVQPDANMGSDRNIQMTRGYLERAIDMLNSDQRDYAGHRAAAVRDLGEARVALQQALRVDMKAVGAPPSVPDIDRSGLRKQSASNENLELVNRYAQKALSMLQGDAHDYGGYRAKAIGDLQRARAELNAALQYVNQR

Secondary structure (DSSP, 8-state):
--PPP-----PPPPPPPP---------------S--SSHHHHHHHHHHHHHHHHHHHHHHHHHHHHHHHHH-S--TTTHHHHHHHHHHHHHHHHHHHHHHHHTSS-PPPPPPPP--------S---HHHHHHHHHHHHHHHHHHHHHHHT----GGGHHHHHHHHHHHHHHHHHHHHHHHHH-SGGGSS-PPPHHHHHHHHHHHHHHHHHHHHHHHHH-S--GGGHHHHHHHHHHHHHHHHHHHHHHHHHHHSS--PPPP---GGGG----HHHHHHHHHHHHHHHHHHHHT----GGGHHHHHHHHHHHHHHHHHHHHHHHHT-